Protein AF-J0ASV7-F1 (afdb_monomer)

Nearest PDB structures (foldseek):
  5ltn-assembly1_A  TM=5.702E-01  e=4.276E-01  Mammarenavirus choriomeningitidis
  2bam-assembly1_B  TM=4.755E-01  e=1.067E-01  Bacillus amyloliquefaciens
  5mv0-assembly1_A  TM=5.061E-01  e=9.714E-01  CAS virus
  2eui-assembly2_E  TM=3.111E-01  e=5.504E-01  Pseudomonas aeruginosa PAO1
  8xbn-assembly1_A  TM=2.485E-01  e=1.174E+00  Arabidopsis thaliana

InterPro domains:
  IPR045572 Type III restriction enzyme, C-terminal endonuclease domain [PF19778] (58-163)

Foldseek 3Di:
DVVVLVVCLVPDADDDDDDDDPDQAPDQQAYNVSDGDPAGPPPDDPAWDFAPAPLLCNQENHHGIAHDDDPQLNVLSNLNNDPQWNHKGFDDADFPDLDPPHGDGFGMWTFGDDPPDTATETEHEDAAADPVPDDPVRVSNLSSVQNHQVSVVVVVHRYYYYYDYPNDRPVVVSCCSHPDDD

Radius of gyration: 17.35 Å; Cα contacts (8 Å, |Δi|>4): 270; chains: 1; bounding box: 44×38×48 Å

Solvent-accessible surface area (backbone atoms only — not comparable to full-atom values): 10831 Å² total; per-residue (Å²): 110,70,70,60,53,52,54,48,68,74,67,64,80,78,80,92,77,91,80,81,86,87,66,64,66,68,44,72,57,22,36,91,88,54,46,77,50,92,43,38,80,67,88,75,60,96,50,63,42,71,57,78,40,64,63,17,31,78,23,37,49,31,67,52,54,45,74,51,93,51,66,58,51,51,52,52,51,58,57,48,47,52,87,42,52,65,37,31,42,74,46,70,91,44,78,44,78,62,56,96,92,39,65,46,54,61,46,33,38,32,40,35,44,58,100,89,48,70,35,41,38,36,38,34,76,42,88,37,73,47,82,88,68,51,51,74,69,53,50,52,46,51,55,42,51,47,54,51,45,51,45,44,32,74,72,72,44,62,51,48,76,48,76,42,36,63,78,54,54,67,65,58,56,52,49,50,66,71,66,59,78,132

Sequence (182 aa):
MEIIYQNIEDKISYQMRETTIKNKKNDAFYDENGGIREFLNGSLGANNYEIKNSSAREKCLYENFMQVDSEIEKDTIEESNDTKIIVFGKLPRVEIPVGLNQTYSPDFGYVVENNDKKVLLVVETKGVDKKSELRPEEERKISTAKKFFEALKKQGVNIEYQTKLNDDQLSALINEVLNHKD

Mean predicted aligned error: 7.08 Å

Structure (mmCIF, N/CA/C/O backbone):
data_AF-J0ASV7-F1
#
_entry.id   AF-J0ASV7-F1
#
loop_
_atom_site.group_PDB
_atom_site.id
_atom_site.type_symbol
_atom_site.label_atom_id
_atom_site.label_alt_id
_atom_site.label_comp_id
_atom_site.label_asym_id
_atom_site.label_entity_id
_atom_site.label_seq_id
_atom_site.pdbx_PDB_ins_code
_atom_site.Cartn_x
_atom_site.Cartn_y
_atom_site.Cartn_z
_atom_site.occupancy
_atom_site.B_iso_or_equiv
_atom_site.auth_seq_id
_atom_site.auth_comp_id
_atom_site.auth_asym_id
_atom_site.auth_atom_id
_atom_site.pdbx_PDB_model_num
ATOM 1 N N . MET A 1 1 ? -22.337 17.360 10.667 1.00 59.78 1 MET A N 1
ATOM 2 C CA . MET A 1 1 ? -21.357 16.829 9.694 1.00 59.78 1 MET A CA 1
ATOM 3 C C . MET A 1 1 ? -20.987 15.393 10.046 1.00 59.78 1 MET A C 1
ATOM 5 O O . MET A 1 1 ? -21.296 14.538 9.233 1.00 59.78 1 MET A O 1
ATOM 9 N N . GLU A 1 2 ? -20.479 15.103 11.253 1.00 67.25 2 GLU A N 1
ATOM 10 C CA . GLU A 1 2 ? -20.140 13.736 11.732 1.00 67.25 2 GLU A CA 1
ATOM 11 C C . GLU A 1 2 ? -21.208 12.669 11.419 1.00 67.25 2 GLU A C 1
ATOM 13 O O . GLU A 1 2 ? -20.926 11.675 10.763 1.00 67.25 2 GLU A O 1
ATOM 18 N N . ILE A 1 3 ? -22.470 12.921 11.799 1.00 76.75 3 ILE A N 1
ATOM 19 C CA . ILE A 1 3 ? -23.579 11.958 11.651 1.00 76.75 3 ILE A CA 1
ATOM 20 C C . ILE A 1 3 ? -23.864 11.621 10.179 1.00 76.75 3 ILE A C 1
ATOM 22 O O . ILE A 1 3 ? -24.278 10.510 9.864 1.00 76.75 3 ILE A O 1
ATOM 26 N N . ILE A 1 4 ? -23.661 12.571 9.261 1.00 72.88 4 ILE A N 1
ATOM 27 C CA . ILE A 1 4 ? -23.886 12.337 7.828 1.00 72.88 4 ILE A CA 1
ATOM 28 C C . ILE A 1 4 ? -22.787 11.427 7.279 1.00 72.88 4 ILE A C 1
ATOM 30 O O . ILE A 1 4 ? -23.099 10.485 6.560 1.00 72.88 4 ILE A O 1
ATOM 34 N N . TYR A 1 5 ? -21.527 11.667 7.654 1.00 70.38 5 TYR A N 1
ATOM 35 C CA . TYR A 1 5 ? -20.413 10.812 7.242 1.00 70.38 5 TYR A CA 1
ATOM 36 C C . TYR A 1 5 ? -20.540 9.404 7.809 1.00 70.38 5 TYR A C 1
ATOM 38 O O . TYR A 1 5 ? -20.436 8.459 7.038 1.00 70.38 5 TYR A O 1
ATOM 46 N N . GLN A 1 6 ? -20.881 9.263 9.093 1.00 75.12 6 GLN A N 1
ATOM 47 C CA . GLN A 1 6 ? -21.127 7.949 9.689 1.00 75.12 6 GLN A CA 1
ATOM 48 C C . GLN A 1 6 ? -22.229 7.190 8.936 1.00 75.12 6 GLN A C 1
ATOM 50 O O . GLN A 1 6 ? -22.049 6.045 8.539 1.00 75.12 6 GLN A O 1
ATOM 55 N N . ASN A 1 7 ? -23.345 7.863 8.631 1.00 77.62 7 ASN A N 1
ATOM 56 C CA . ASN A 1 7 ? -24.428 7.267 7.846 1.00 77.62 7 ASN A CA 1
ATOM 57 C C . ASN A 1 7 ? -24.000 6.847 6.432 1.00 77.62 7 ASN A C 1
ATOM 59 O O . ASN A 1 7 ? -24.537 5.874 5.908 1.00 77.62 7 ASN A O 1
ATOM 63 N N . ILE A 1 8 ? -23.101 7.597 5.789 1.00 77.56 8 ILE A N 1
ATOM 64 C CA . ILE A 1 8 ? -22.545 7.233 4.480 1.00 77.56 8 ILE A CA 1
ATOM 65 C C . ILE A 1 8 ? -21.676 5.984 4.640 1.00 77.56 8 ILE A C 1
ATOM 67 O O . ILE A 1 8 ? -21.875 5.001 3.932 1.00 77.56 8 ILE A O 1
ATOM 71 N N . GLU A 1 9 ? -20.769 5.998 5.610 1.00 76.44 9 GLU A N 1
ATOM 72 C CA . GLU A 1 9 ? -19.844 4.905 5.893 1.00 76.44 9 GLU A CA 1
ATOM 73 C C . GLU A 1 9 ? -20.557 3.585 6.225 1.00 76.44 9 GLU A C 1
ATOM 75 O O . GLU A 1 9 ? -20.048 2.510 5.911 1.00 76.44 9 GLU A O 1
ATOM 80 N N . ASP A 1 10 ? -21.724 3.656 6.866 1.00 79.75 10 ASP A N 1
ATOM 81 C CA . ASP A 1 10 ? -22.518 2.489 7.264 1.00 79.75 10 ASP A CA 1
ATOM 82 C C . ASP A 1 10 ? -23.413 1.953 6.135 1.00 79.75 10 ASP A C 1
ATOM 84 O O . ASP A 1 10 ? -23.867 0.810 6.192 1.00 79.75 10 ASP A O 1
ATOM 88 N N . LYS A 1 11 ? -23.692 2.767 5.107 1.00 80.94 11 LYS A N 1
ATOM 89 C CA . LYS A 1 11 ? -24.604 2.417 4.001 1.00 80.94 11 LYS A CA 1
ATOM 90 C C . LYS A 1 11 ? -23.900 2.137 2.677 1.00 80.94 11 LYS A C 1
ATOM 92 O O . LYS A 1 11 ? -24.540 1.622 1.759 1.00 80.94 11 LYS A O 1
ATOM 97 N N . ILE A 1 12 ? -22.621 2.483 2.546 1.00 76.44 12 ILE A N 1
ATOM 98 C CA . ILE A 1 12 ? -21.833 2.155 1.358 1.00 76.44 12 ILE A CA 1
ATOM 99 C C . ILE A 1 12 ? -21.589 0.640 1.296 1.00 76.44 12 ILE A C 1
ATOM 101 O O . ILE A 1 12 ? -21.262 -0.005 2.289 1.00 76.44 12 ILE A O 1
ATOM 105 N N . SER A 1 13 ? -21.725 0.078 0.096 1.00 76.81 13 SER A N 1
ATOM 106 C CA . SER A 1 13 ? -21.352 -1.301 -0.222 1.00 76.81 13 SER A CA 1
ATOM 107 C C . SER A 1 13 ? -20.591 -1.341 -1.545 1.00 76.81 13 SER A C 1
ATOM 109 O O . SER A 1 13 ? -20.731 -0.440 -2.375 1.00 76.81 13 SER A O 1
ATOM 111 N N . TYR A 1 14 ? -19.776 -2.377 -1.732 1.00 76.88 14 TYR A N 1
ATOM 112 C CA . TYR A 1 14 ? -18.884 -2.502 -2.881 1.00 76.88 14 TYR A CA 1
ATOM 113 C C . TYR A 1 14 ? -19.054 -3.853 -3.576 1.00 76.88 14 TYR A C 1
ATOM 115 O O . TYR A 1 14 ? -19.221 -4.887 -2.927 1.00 76.88 14 TYR A O 1
ATOM 123 N N . GLN A 1 15 ? -18.988 -3.844 -4.908 1.00 73.81 15 GLN A N 1
ATOM 124 C CA . GLN A 1 15 ? -19.084 -5.035 -5.750 1.00 73.81 15 GLN A CA 1
ATOM 125 C C . GLN A 1 15 ? -17.943 -5.052 -6.769 1.00 73.81 15 GLN A C 1
ATOM 127 O O . GLN A 1 15 ? -17.748 -4.080 -7.499 1.00 73.81 15 GLN A O 1
ATOM 132 N N . MET A 1 16 ? -17.213 -6.168 -6.843 1.00 72.00 16 MET A N 1
ATOM 133 C CA . MET A 1 16 ? -16.185 -6.373 -7.858 1.00 72.00 16 MET A CA 1
ATOM 134 C C . MET A 1 16 ? -16.804 -6.607 -9.243 1.00 72.00 16 MET A C 1
ATOM 136 O O . MET A 1 16 ? -17.780 -7.347 -9.399 1.00 72.00 16 MET A O 1
ATOM 140 N N . ARG A 1 17 ? -16.192 -6.008 -10.268 1.00 70.00 17 ARG A N 1
ATOM 141 C CA . ARG A 1 17 ? -16.471 -6.296 -11.675 1.00 70.00 17 ARG A CA 1
ATOM 142 C C . ARG A 1 17 ? -15.172 -6.607 -12.410 1.00 70.00 17 ARG A C 1
ATOM 144 O O . ARG A 1 17 ? -14.348 -5.721 -12.615 1.00 70.00 17 ARG A O 1
ATOM 151 N N . GLU A 1 18 ? -15.019 -7.851 -12.844 1.00 69.06 18 GLU A N 1
ATOM 152 C CA . GLU A 1 18 ? -13.897 -8.254 -13.688 1.00 69.06 18 GLU A CA 1
ATOM 153 C C . GLU A 1 18 ? -14.031 -7.641 -15.091 1.00 69.06 18 GLU A C 1
ATOM 155 O O . GLU A 1 18 ? -15.118 -7.613 -15.678 1.00 69.06 18 GLU A O 1
ATOM 160 N N . THR A 1 19 ? -12.923 -7.132 -15.633 1.00 61.69 19 THR A N 1
ATOM 161 C CA . THR A 1 19 ? -12.856 -6.613 -17.004 1.00 61.69 19 THR A CA 1
ATOM 162 C C . THR A 1 19 ? -11.669 -7.238 -17.723 1.00 61.69 19 THR A C 1
ATOM 164 O O . THR A 1 19 ? -10.532 -7.103 -17.288 1.00 61.69 19 THR A O 1
ATOM 167 N N . THR A 1 20 ? -11.922 -7.903 -18.850 1.00 65.50 20 THR A N 1
ATOM 168 C CA . THR A 1 20 ? -10.867 -8.497 -19.680 1.00 65.50 20 THR A CA 1
ATOM 169 C C . THR A 1 20 ? -10.368 -7.490 -20.716 1.00 65.50 20 THR A C 1
ATOM 171 O O . THR A 1 20 ? -11.162 -6.952 -21.495 1.00 65.50 20 THR A O 1
ATOM 174 N N . ILE A 1 21 ? -9.052 -7.267 -20.779 1.00 65.38 21 ILE A N 1
ATOM 175 C CA . ILE A 1 21 ? -8.424 -6.467 -21.841 1.00 65.38 21 ILE A CA 1
ATOM 176 C C . ILE A 1 21 ? -8.527 -7.246 -23.159 1.00 65.38 21 ILE A C 1
ATOM 178 O O . ILE A 1 21 ? -7.947 -8.320 -23.312 1.00 65.38 21 ILE A O 1
ATOM 182 N N . LYS A 1 22 ? -9.302 -6.719 -24.114 1.00 64.94 22 LYS A N 1
ATOM 183 C CA . LYS A 1 22 ? -9.585 -7.397 -25.393 1.00 64.94 22 LYS A CA 1
ATOM 184 C C . LYS A 1 22 ? -8.513 -7.183 -26.465 1.00 64.94 22 LYS A C 1
ATOM 186 O O . LYS A 1 22 ? -8.477 -7.954 -27.418 1.00 64.94 22 LYS A O 1
ATOM 191 N N . ASN A 1 23 ? -7.666 -6.160 -26.338 1.00 63.50 23 ASN A N 1
ATOM 192 C CA . ASN A 1 23 ? -6.689 -5.797 -27.363 1.00 63.50 23 ASN A CA 1
ATOM 193 C C . ASN A 1 23 ? -5.284 -5.719 -26.753 1.00 63.50 23 ASN A C 1
ATOM 195 O O . ASN A 1 23 ? -4.986 -4.776 -26.033 1.00 63.50 23 ASN A O 1
ATOM 199 N N . LYS A 1 24 ? -4.460 -6.739 -27.016 1.00 60.56 24 LYS A N 1
ATOM 200 C CA . LYS A 1 24 ? -3.128 -6.923 -26.410 1.00 60.56 24 LYS A CA 1
ATOM 201 C C . LYS A 1 24 ? -1.991 -6.236 -27.174 1.00 60.56 24 LYS A C 1
ATOM 203 O O . LYS A 1 24 ? -0.848 -6.361 -26.778 1.00 60.56 24 LYS A O 1
ATOM 208 N N . LYS A 1 25 ? -2.249 -5.589 -28.314 1.00 57.66 25 LYS A N 1
ATOM 209 C CA . LYS A 1 25 ? -1.197 -4.887 -29.068 1.00 57.66 25 LYS A CA 1
ATOM 210 C C . LYS A 1 25 ? -1.139 -3.426 -28.637 1.00 57.66 25 LYS A C 1
ATOM 212 O O . LYS A 1 25 ? -2.175 -2.765 -28.654 1.00 57.66 25 LYS A O 1
ATOM 217 N N . ASN A 1 26 ? 0.066 -2.934 -28.338 1.00 56.81 26 ASN A N 1
ATOM 218 C CA . ASN A 1 26 ? 0.341 -1.544 -27.951 1.00 56.81 26 ASN A CA 1
ATOM 219 C C . ASN A 1 26 ? -0.391 -1.061 -26.682 1.00 56.81 26 ASN A C 1
ATOM 221 O O . ASN A 1 26 ? -0.764 0.110 -26.607 1.00 56.81 26 ASN A O 1
ATOM 225 N N . ASP A 1 27 ? -0.607 -1.932 -25.692 1.00 70.69 27 ASP A N 1
ATOM 226 C CA . ASP A 1 27 ? -1.031 -1.491 -24.356 1.00 70.69 27 ASP A CA 1
ATOM 227 C C . ASP A 1 27 ? 0.180 -1.311 -23.412 1.00 70.69 27 ASP A C 1
ATOM 229 O O . ASP A 1 27 ? 1.335 -1.448 -23.821 1.00 70.69 27 ASP A O 1
ATOM 233 N N . ALA A 1 28 ? -0.070 -0.962 -22.147 1.00 69.50 28 ALA A N 1
ATOM 234 C CA . ALA A 1 28 ? 0.991 -0.725 -21.165 1.00 69.50 28 ALA A CA 1
ATOM 235 C C . ALA A 1 28 ? 1.855 -1.967 -20.857 1.00 69.50 28 ALA A C 1
ATOM 237 O O . ALA A 1 28 ? 2.979 -1.808 -20.389 1.00 69.50 28 ALA A O 1
ATOM 238 N N . PHE A 1 29 ? 1.353 -3.178 -21.118 1.00 74.44 29 PHE A N 1
ATOM 239 C CA . PHE A 1 29 ? 1.973 -4.456 -20.761 1.00 74.44 29 PHE A CA 1
ATOM 240 C C . PHE A 1 29 ? 2.657 -5.150 -21.941 1.00 74.44 29 PHE A C 1
ATOM 242 O O . PHE A 1 29 ? 3.562 -5.953 -21.718 1.00 74.44 29 PHE A O 1
ATOM 249 N N . TYR A 1 30 ? 2.247 -4.859 -23.179 1.00 77.88 30 TYR A N 1
ATOM 250 C CA . TYR A 1 30 ? 2.786 -5.508 -24.375 1.00 77.88 30 TYR A CA 1
ATOM 251 C C . TYR A 1 30 ? 3.549 -4.535 -25.289 1.00 77.88 30 TYR A C 1
ATOM 253 O O . TYR A 1 30 ? 3.212 -3.353 -25.423 1.00 77.88 30 TYR A O 1
ATOM 261 N N . ASP A 1 31 ? 4.608 -5.027 -25.928 1.00 76.94 31 ASP A N 1
ATOM 262 C CA . ASP A 1 31 ? 5.355 -4.292 -26.947 1.00 76.94 31 ASP A CA 1
ATOM 263 C C . ASP A 1 31 ? 4.638 -4.272 -28.314 1.00 76.94 31 ASP A C 1
ATOM 265 O O . ASP A 1 31 ? 3.554 -4.835 -28.498 1.00 76.94 31 ASP A O 1
ATOM 269 N N . GLU A 1 32 ? 5.246 -3.594 -29.289 1.00 78.31 32 GLU A N 1
ATOM 270 C CA . GLU A 1 32 ? 4.724 -3.489 -30.660 1.00 78.31 32 GLU A CA 1
ATOM 271 C C . GLU A 1 32 ? 4.616 -4.840 -31.389 1.00 78.31 32 GLU A C 1
ATOM 273 O O . GLU A 1 32 ? 3.796 -5.005 -32.300 1.00 78.31 32 GLU A O 1
ATOM 278 N N . ASN A 1 33 ? 5.384 -5.831 -30.939 1.00 79.94 33 ASN A N 1
ATOM 279 C CA . ASN A 1 33 ? 5.397 -7.197 -31.446 1.00 79.94 33 ASN A CA 1
ATOM 280 C C . ASN A 1 33 ? 4.455 -8.129 -30.654 1.00 79.94 33 ASN A C 1
ATOM 282 O O . ASN A 1 33 ? 4.230 -9.267 -31.070 1.00 79.94 33 ASN A O 1
ATOM 286 N N . GLY A 1 34 ? 3.851 -7.653 -29.558 1.00 75.25 34 GLY A N 1
ATOM 287 C CA . GLY A 1 34 ? 2.991 -8.424 -28.658 1.00 75.25 34 GLY A CA 1
ATOM 288 C C . GLY A 1 34 ? 3.739 -9.218 -27.578 1.00 75.25 34 GLY A C 1
ATOM 289 O O . GLY A 1 34 ? 3.124 -10.072 -26.937 1.00 75.25 34 GLY A O 1
ATOM 290 N N . GLY A 1 35 ? 5.037 -8.972 -27.381 1.00 78.88 35 GLY A N 1
ATOM 291 C CA . GLY A 1 35 ? 5.825 -9.505 -26.266 1.00 78.88 35 GLY A CA 1
ATOM 292 C C . GLY A 1 35 ? 5.494 -8.799 -24.949 1.00 78.88 35 GLY A C 1
ATOM 293 O O . GLY A 1 35 ? 5.114 -7.633 -24.956 1.00 78.88 35 GLY A O 1
ATOM 294 N N . ILE A 1 36 ? 5.602 -9.500 -23.815 1.00 78.88 36 ILE A N 1
ATOM 295 C CA . ILE A 1 36 ? 5.398 -8.902 -22.484 1.00 78.88 36 ILE A CA 1
ATOM 296 C C . ILE A 1 36 ? 6.590 -7.992 -22.175 1.00 78.88 36 ILE A C 1
ATOM 298 O O . ILE A 1 36 ? 7.737 -8.419 -22.307 1.00 78.88 36 ILE A O 1
ATOM 302 N N . ARG A 1 37 ? 6.323 -6.754 -21.759 1.00 76.00 37 ARG A N 1
ATOM 303 C CA . ARG A 1 37 ? 7.367 -5.821 -21.328 1.00 76.00 37 ARG A CA 1
ATOM 304 C C . ARG A 1 37 ? 7.928 -6.243 -19.974 1.00 76.00 37 ARG A C 1
ATOM 306 O O . ARG A 1 37 ? 7.173 -6.624 -19.084 1.00 76.00 37 ARG A O 1
ATOM 313 N N . GLU A 1 38 ? 9.241 -6.122 -19.819 1.00 72.81 38 GLU A N 1
ATOM 314 C CA . GLU A 1 38 ? 9.921 -6.348 -18.537 1.00 72.81 38 GLU A CA 1
ATOM 315 C C . GLU A 1 38 ? 9.534 -5.280 -17.499 1.00 72.81 38 GLU A C 1
ATOM 317 O O . GLU A 1 38 ? 9.370 -5.593 -16.325 1.00 72.81 38 GLU A O 1
ATOM 322 N N . PHE A 1 39 ? 9.279 -4.048 -17.958 1.00 71.69 39 PHE A N 1
ATOM 323 C CA . PHE A 1 39 ? 8.841 -2.918 -17.137 1.00 71.69 39 PHE A CA 1
ATOM 324 C C . PHE A 1 39 ? 7.708 -2.141 -17.810 1.00 71.69 39 PHE A C 1
ATOM 326 O O . PHE A 1 39 ? 7.597 -2.097 -19.041 1.00 71.69 39 PHE A O 1
ATO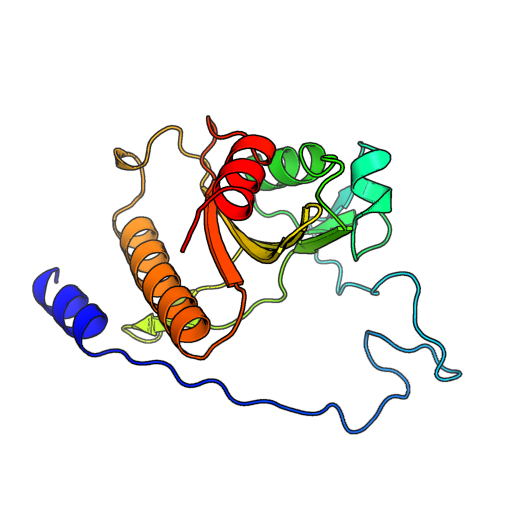M 333 N N . LEU A 1 40 ? 6.871 -1.482 -17.007 1.00 70.50 40 LEU A N 1
ATOM 334 C CA . LEU A 1 40 ? 5.833 -0.596 -17.530 1.00 70.50 40 LEU A CA 1
ATOM 335 C C . LEU A 1 40 ? 6.412 0.776 -17.898 1.00 70.50 40 LEU A C 1
ATOM 337 O O . LEU A 1 40 ? 7.069 1.424 -17.082 1.00 70.50 40 LEU A O 1
ATOM 341 N N . ASN A 1 41 ? 6.057 1.280 -19.086 1.00 62.09 41 ASN A N 1
ATOM 342 C CA . ASN A 1 41 ? 6.227 2.693 -19.430 1.00 62.09 41 ASN A CA 1
ATOM 343 C C . ASN A 1 41 ? 5.192 3.506 -18.643 1.00 62.09 41 ASN A C 1
ATOM 345 O O . ASN A 1 41 ? 4.076 3.742 -19.109 1.00 62.09 41 ASN A O 1
ATOM 349 N N . GLY A 1 42 ? 5.533 3.895 -17.416 1.00 55.94 42 GLY A N 1
ATOM 350 C CA . GLY A 1 42 ? 4.711 4.818 -16.645 1.00 55.94 42 GLY A CA 1
ATOM 351 C C . GLY A 1 42 ? 4.563 6.140 -17.400 1.00 55.94 42 GLY A C 1
ATOM 352 O O . GLY A 1 42 ? 5.522 6.636 -17.989 1.00 55.94 42 GLY A O 1
ATOM 353 N N . SER A 1 43 ? 3.372 6.742 -17.376 1.00 48.75 43 SER A N 1
ATOM 354 C CA . SER A 1 43 ? 3.222 8.167 -17.686 1.00 48.75 43 SER A CA 1
ATOM 355 C C . SER A 1 43 ? 3.917 8.945 -16.570 1.00 48.75 43 SER A C 1
ATOM 357 O O . SER A 1 43 ? 3.284 9.362 -15.603 1.00 48.75 43 SER A O 1
ATOM 359 N N . LEU A 1 44 ? 5.238 9.043 -16.671 1.00 53.44 44 LEU A N 1
ATOM 360 C CA . LEU A 1 44 ? 6.109 9.667 -15.693 1.00 53.44 44 LEU A CA 1
ATOM 361 C C . LEU A 1 44 ? 5.748 11.156 -15.620 1.00 53.44 44 LEU A C 1
ATOM 363 O O . LEU A 1 44 ? 6.007 11.923 -16.547 1.00 53.44 44 LEU A O 1
ATOM 367 N N . GLY A 1 45 ? 5.067 11.546 -14.541 1.00 56.56 45 GLY A N 1
ATOM 368 C CA . GLY A 1 45 ? 4.757 12.940 -14.240 1.00 56.56 45 GLY A CA 1
ATOM 369 C C . GLY A 1 45 ? 6.023 13.761 -13.969 1.00 56.56 45 GLY A C 1
ATOM 370 O O . GLY A 1 45 ? 7.147 13.298 -14.138 1.00 56.56 45 GLY A O 1
ATOM 371 N N . ALA A 1 46 ? 5.858 15.007 -13.525 1.00 60.47 46 ALA A N 1
ATOM 372 C CA . ALA A 1 46 ? 6.989 15.920 -13.328 1.00 60.47 46 ALA A CA 1
ATOM 373 C C . ALA A 1 46 ? 7.918 15.544 -12.147 1.00 60.47 46 ALA A C 1
ATOM 375 O O . ALA A 1 46 ? 9.082 15.935 -12.154 1.00 60.47 46 ALA A O 1
ATOM 376 N N . ASN A 1 47 ? 7.433 14.777 -11.161 1.00 72.69 47 ASN A N 1
ATOM 377 C CA . ASN A 1 47 ? 8.134 14.507 -9.896 1.00 72.69 47 ASN A CA 1
ATOM 378 C C . ASN A 1 47 ? 8.577 13.044 -9.781 1.00 72.69 47 ASN A C 1
ATOM 380 O O . ASN A 1 47 ? 8.071 12.292 -8.947 1.00 72.69 47 ASN A O 1
ATOM 384 N N . ASN A 1 48 ? 9.508 12.637 -10.639 1.00 83.50 48 ASN A N 1
ATOM 385 C CA . ASN A 1 48 ? 10.049 11.282 -10.613 1.00 83.50 48 ASN A CA 1
ATOM 386 C C . ASN A 1 48 ? 11.209 11.186 -9.622 1.00 83.50 48 ASN A C 1
ATOM 388 O O . ASN A 1 48 ? 12.156 11.970 -9.677 1.00 83.50 48 ASN A O 1
ATOM 392 N N . TYR A 1 49 ? 11.133 10.205 -8.735 1.00 89.75 49 TYR A N 1
ATOM 393 C CA . TYR A 1 49 ? 12.190 9.831 -7.814 1.00 89.75 49 TYR A CA 1
ATOM 394 C C . TYR A 1 49 ? 12.940 8.618 -8.360 1.00 89.75 49 TYR A C 1
ATOM 396 O O . TYR A 1 49 ? 12.318 7.610 -8.691 1.00 89.75 49 TYR A O 1
ATOM 404 N N . GLU A 1 50 ? 14.264 8.729 -8.470 1.00 92.38 50 GLU A N 1
ATOM 405 C CA . GLU A 1 50 ? 15.136 7.614 -8.841 1.00 92.38 50 GLU A CA 1
ATOM 406 C C . GLU A 1 50 ? 15.341 6.695 -7.638 1.00 92.38 50 GLU A C 1
ATOM 408 O O . GLU A 1 50 ? 15.845 7.132 -6.602 1.00 92.38 50 GLU A O 1
ATOM 413 N N . ILE A 1 51 ? 14.979 5.423 -7.791 1.00 93.56 51 ILE A N 1
ATOM 414 C CA . ILE A 1 51 ? 15.121 4.413 -6.742 1.00 93.56 51 ILE A CA 1
ATOM 415 C C . ILE A 1 51 ? 16.607 4.119 -6.557 1.00 93.56 51 ILE A C 1
ATOM 417 O O . ILE A 1 51 ? 17.254 3.579 -7.463 1.00 93.56 51 ILE A O 1
ATOM 421 N N . LYS A 1 52 ? 17.165 4.455 -5.393 1.00 95.50 52 LYS A N 1
ATOM 422 C CA . LYS A 1 52 ? 18.603 4.311 -5.122 1.00 95.50 52 LYS A CA 1
ATOM 423 C C . LYS A 1 52 ? 18.954 2.896 -4.685 1.00 95.50 52 LYS A C 1
ATOM 425 O O . LYS A 1 52 ? 20.010 2.386 -5.058 1.00 95.50 52 LYS A O 1
ATOM 430 N N . ASN A 1 53 ? 18.084 2.251 -3.914 1.00 95.44 53 ASN A N 1
ATOM 431 C CA . ASN A 1 53 ? 18.270 0.879 -3.471 1.00 95.44 53 ASN A CA 1
ATOM 432 C C . ASN A 1 53 ? 18.116 -0.104 -4.643 1.00 95.44 53 ASN A C 1
ATOM 434 O O . ASN A 1 53 ? 17.036 -0.253 -5.215 1.00 95.44 53 ASN A O 1
ATOM 438 N N . SER A 1 54 ? 19.193 -0.817 -4.980 1.00 94.69 54 SER A N 1
ATOM 439 C CA . SER A 1 54 ? 19.201 -1.778 -6.089 1.00 94.69 54 SER A CA 1
ATOM 440 C C . SER A 1 54 ? 18.227 -2.941 -5.877 1.00 94.69 54 SER A C 1
ATOM 442 O O . SER A 1 54 ? 17.545 -3.343 -6.811 1.00 94.69 54 SER A O 1
ATOM 444 N N . SER A 1 55 ? 18.101 -3.434 -4.641 1.00 95.12 55 SER A N 1
ATOM 445 C CA . SER A 1 55 ? 17.190 -4.533 -4.291 1.00 95.12 55 SER A CA 1
ATOM 446 C C . SER A 1 55 ? 15.719 -4.118 -4.373 1.00 95.12 55 SER A C 1
ATOM 448 O O . SER A 1 55 ? 14.861 -4.957 -4.649 1.00 95.12 55 SER A O 1
ATOM 450 N N . ALA A 1 56 ? 15.414 -2.837 -4.139 1.00 95.00 56 ALA A N 1
ATOM 451 C CA . ALA A 1 56 ? 14.078 -2.296 -4.376 1.00 95.00 56 ALA A CA 1
ATOM 452 C C . ALA A 1 56 ? 13.820 -2.131 -5.879 1.00 95.00 56 ALA A C 1
ATOM 454 O O . ALA A 1 56 ? 12.792 -2.562 -6.384 1.00 95.00 56 ALA A O 1
ATOM 455 N N . ARG A 1 57 ? 14.779 -1.589 -6.630 1.00 93.19 57 ARG A N 1
ATOM 456 C CA . ARG A 1 57 ? 14.670 -1.419 -8.086 1.00 93.1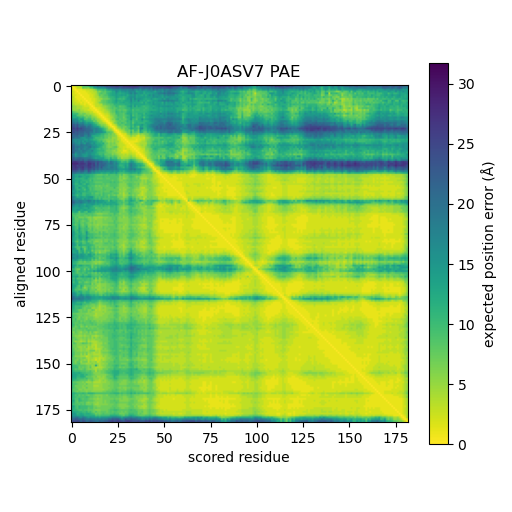9 57 ARG A CA 1
ATOM 457 C C . ARG A 1 57 ? 14.364 -2.729 -8.818 1.00 93.19 57 ARG A C 1
ATOM 459 O O . ARG A 1 57 ? 13.460 -2.756 -9.639 1.00 93.19 57 ARG A O 1
ATOM 466 N N . GLU A 1 58 ? 15.038 -3.822 -8.461 1.00 91.44 58 GLU A N 1
ATOM 467 C CA . GLU A 1 58 ? 14.788 -5.159 -9.034 1.00 91.44 58 GLU A CA 1
ATOM 468 C C . GLU A 1 58 ? 13.354 -5.672 -8.815 1.00 91.44 58 GLU A C 1
ATOM 470 O O . GLU A 1 58 ? 12.878 -6.515 -9.569 1.00 91.44 58 GLU A O 1
ATOM 475 N N . LYS A 1 59 ? 12.660 -5.169 -7.788 1.00 93.31 59 LYS A N 1
ATOM 476 C CA . LYS A 1 59 ? 11.277 -5.536 -7.448 1.00 93.31 59 LYS A CA 1
ATOM 477 C C . LYS A 1 59 ? 10.254 -4.515 -7.947 1.00 93.31 59 LYS A C 1
ATOM 479 O O . LYS A 1 59 ? 9.054 -4.706 -7.756 1.00 93.31 59 LYS A O 1
ATOM 484 N N . CYS A 1 60 ? 10.694 -3.404 -8.525 1.00 91.00 60 CYS A N 1
ATOM 485 C CA . CYS A 1 60 ? 9.808 -2.345 -8.977 1.00 91.00 60 CYS A CA 1
ATOM 486 C C . CYS A 1 60 ? 9.165 -2.726 -10.318 1.00 91.00 60 CYS A C 1
ATOM 488 O O . CYS A 1 60 ? 9.830 -3.178 -11.244 1.00 91.00 60 CYS A O 1
ATOM 490 N N . LEU A 1 61 ? 7.856 -2.506 -10.441 1.00 87.75 61 LEU A N 1
ATOM 491 C CA . LEU A 1 61 ? 7.097 -2.728 -11.677 1.00 87.75 61 LEU A CA 1
ATOM 492 C C . LEU A 1 61 ? 7.483 -1.741 -12.803 1.00 87.75 61 LEU A C 1
ATOM 494 O O . LEU A 1 61 ? 7.219 -1.975 -13.985 1.00 87.75 61 LEU A O 1
ATOM 498 N N . TYR A 1 62 ? 8.084 -0.616 -12.423 1.00 80.56 62 TYR A N 1
ATOM 499 C CA . TYR A 1 62 ? 8.616 0.424 -13.302 1.00 80.56 62 TYR A CA 1
ATOM 500 C C . TYR A 1 62 ? 10.143 0.325 -13.351 1.00 80.56 62 TYR A C 1
ATOM 502 O O . TYR A 1 62 ? 10.725 -0.141 -12.381 1.00 80.56 62 TYR A O 1
ATOM 510 N N . GLU A 1 63 ? 10.785 0.813 -14.420 1.00 75.50 63 GLU A N 1
ATOM 511 C CA . GLU A 1 63 ? 12.242 0.682 -14.624 1.00 75.50 63 GLU A CA 1
ATOM 512 C C . GLU A 1 63 ? 13.081 1.104 -13.399 1.00 75.50 63 GLU A C 1
ATOM 514 O O . GLU A 1 63 ? 13.548 0.268 -12.637 1.00 75.50 63 GLU A O 1
ATOM 519 N N . ASN A 1 64 ? 13.302 2.409 -13.205 1.00 81.50 64 ASN A N 1
ATOM 520 C CA . ASN A 1 64 ? 14.183 2.927 -12.146 1.00 81.50 64 ASN A CA 1
ATOM 521 C C . ASN A 1 64 ? 13.591 4.125 -11.400 1.00 81.50 64 ASN A C 1
ATOM 523 O O . ASN A 1 64 ? 14.222 4.656 -10.486 1.00 81.50 64 ASN A O 1
ATOM 527 N N . PHE A 1 65 ? 12.408 4.579 -11.808 1.00 84.19 65 PHE A N 1
ATOM 528 C CA . PHE A 1 65 ? 11.806 5.803 -11.310 1.00 84.19 65 PHE A CA 1
ATOM 529 C C . PHE A 1 65 ? 10.344 5.584 -10.958 1.00 84.19 65 PHE A C 1
ATOM 531 O O . PHE A 1 65 ? 9.628 4.864 -11.654 1.00 84.19 65 PHE A O 1
ATOM 538 N N . MET A 1 66 ? 9.889 6.275 -9.921 1.00 86.75 66 MET A N 1
ATOM 539 C CA . MET A 1 66 ? 8.475 6.361 -9.580 1.00 86.75 66 MET A CA 1
ATOM 540 C C . 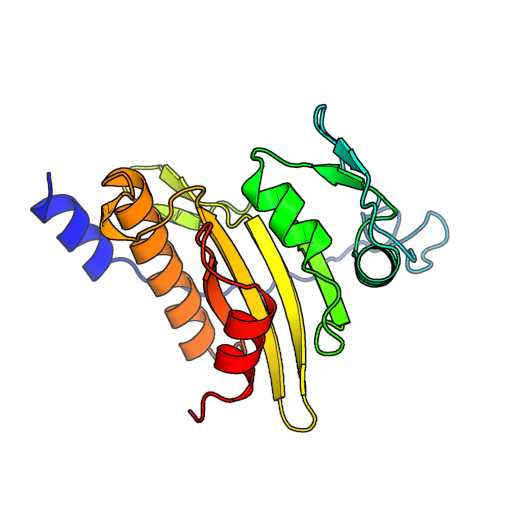MET A 1 66 ? 8.085 7.792 -9.261 1.00 86.75 66 MET A C 1
ATOM 542 O O . MET A 1 66 ? 8.873 8.558 -8.710 1.00 86.75 66 MET A O 1
ATOM 546 N N . GLN A 1 67 ? 6.850 8.152 -9.601 1.00 87.19 67 GLN A N 1
ATOM 547 C CA . GLN A 1 67 ? 6.287 9.418 -9.158 1.00 87.19 67 GLN A CA 1
ATOM 548 C C . GLN A 1 67 ? 6.104 9.383 -7.640 1.00 87.19 67 GLN A C 1
ATOM 550 O O . GLN A 1 67 ? 5.548 8.422 -7.119 1.00 87.19 67 GLN A O 1
ATOM 555 N N . VAL A 1 68 ? 6.523 10.442 -6.955 1.00 88.62 68 VAL A N 1
ATOM 556 C CA . VAL A 1 68 ? 6.301 10.608 -5.515 1.00 88.62 68 VAL A CA 1
ATOM 557 C C . VAL A 1 68 ? 5.691 11.969 -5.225 1.00 88.62 68 VAL A C 1
ATOM 559 O O . VAL A 1 68 ? 6.038 12.963 -5.870 1.00 88.62 68 VAL A O 1
ATOM 562 N N . ASP A 1 69 ? 4.799 12.017 -4.242 1.00 89.19 69 ASP A N 1
ATOM 563 C CA . ASP A 1 69 ? 4.121 13.244 -3.823 1.00 89.19 69 ASP A CA 1
ATOM 564 C C . ASP A 1 69 ? 4.590 13.720 -2.430 1.00 89.19 69 ASP A C 1
ATOM 566 O O . ASP A 1 69 ? 4.330 14.861 -2.040 1.00 89.19 69 ASP A O 1
ATOM 570 N N . SER A 1 70 ? 5.344 12.889 -1.700 1.00 92.75 70 SER A N 1
ATOM 571 C CA . SER A 1 70 ? 5.813 13.158 -0.335 1.00 92.75 70 SER A CA 1
ATOM 572 C C . SER A 1 70 ? 7.165 12.496 -0.015 1.00 92.75 70 SER A C 1
ATOM 574 O O . SER A 1 70 ? 7.678 11.693 -0.794 1.00 92.75 70 SER A O 1
ATOM 576 N N . GLU A 1 71 ? 7.779 12.856 1.121 1.00 95.50 71 GLU A N 1
ATOM 577 C CA . GLU A 1 71 ? 9.039 12.235 1.573 1.00 95.50 71 GLU A CA 1
ATOM 578 C C . GLU A 1 71 ? 8.825 10.796 2.062 1.00 95.50 71 GLU A C 1
ATOM 580 O O . GLU A 1 71 ? 9.561 9.907 1.648 1.00 95.50 71 GLU A O 1
ATOM 585 N N . ILE A 1 72 ? 7.753 10.538 2.822 1.00 97.00 72 ILE A N 1
ATOM 586 C CA . ILE A 1 72 ? 7.421 9.187 3.299 1.00 97.00 72 ILE A CA 1
ATOM 587 C C . ILE A 1 72 ? 7.226 8.190 2.147 1.00 97.00 72 ILE A C 1
ATOM 589 O O . ILE A 1 72 ? 7.560 7.015 2.285 1.00 97.00 72 ILE A O 1
ATOM 593 N N . GLU A 1 73 ? 6.729 8.631 0.988 1.00 96.00 73 GLU A N 1
ATOM 594 C CA . GLU A 1 73 ? 6.659 7.775 -0.198 1.00 96.00 73 GLU A CA 1
ATOM 595 C C . GLU A 1 73 ? 8.047 7.364 -0.686 1.00 96.00 73 GLU A C 1
ATOM 597 O O . GLU A 1 73 ? 8.249 6.197 -1.009 1.00 96.00 73 GLU A O 1
ATOM 602 N N . LYS A 1 74 ? 9.017 8.287 -0.707 1.00 96.00 74 LYS A N 1
ATOM 603 C CA . LYS A 1 74 ? 10.403 7.965 -1.082 1.00 96.00 74 LYS A CA 1
ATOM 604 C C . LYS A 1 74 ? 11.008 6.977 -0.097 1.00 96.00 74 LYS A C 1
ATOM 606 O O . LYS A 1 74 ? 11.574 5.977 -0.527 1.00 96.00 74 LYS A O 1
ATOM 611 N N . ASP A 1 75 ? 10.831 7.216 1.198 1.00 97.00 75 ASP A N 1
ATOM 612 C CA . ASP A 1 75 ? 11.331 6.317 2.240 1.00 97.00 75 ASP A CA 1
ATOM 613 C C . ASP A 1 75 ? 10.717 4.918 2.092 1.00 97.00 75 ASP A C 1
ATOM 615 O O . ASP A 1 75 ? 11.427 3.915 2.078 1.00 97.00 75 ASP A O 1
ATOM 619 N N . THR A 1 76 ? 9.407 4.846 1.848 1.00 98.00 76 THR A N 1
ATOM 620 C CA . THR A 1 76 ? 8.688 3.582 1.618 1.00 98.00 76 THR A CA 1
ATOM 621 C C . THR A 1 76 ? 9.214 2.838 0.385 1.00 98.00 76 THR A C 1
ATOM 623 O O . THR A 1 76 ? 9.355 1.613 0.407 1.00 98.00 76 THR A O 1
ATOM 626 N N . ILE A 1 77 ? 9.556 3.557 -0.687 1.00 96.69 77 ILE A N 1
ATOM 627 C CA . ILE A 1 77 ? 10.182 2.983 -1.885 1.00 96.69 77 ILE A CA 1
ATOM 628 C C . ILE A 1 77 ? 11.561 2.399 -1.553 1.00 96.69 77 ILE A C 1
ATOM 630 O O . ILE A 1 77 ? 11.865 1.278 -1.956 1.00 96.69 77 ILE A O 1
ATOM 634 N N . GLU A 1 78 ? 12.390 3.115 -0.796 1.00 97.00 78 GLU A N 1
ATOM 635 C CA . GLU A 1 78 ? 13.732 2.648 -0.420 1.00 97.00 78 GLU A CA 1
ATOM 636 C C . GLU A 1 78 ? 13.698 1.470 0.578 1.00 97.00 78 GLU A C 1
ATOM 638 O O . GLU A 1 78 ? 14.572 0.592 0.550 1.00 97.00 78 GLU A O 1
ATOM 643 N N . GLU A 1 79 ? 12.656 1.400 1.415 1.00 97.50 79 GLU A N 1
ATOM 644 C CA . GLU A 1 79 ? 12.339 0.269 2.298 1.00 97.50 79 GLU A CA 1
ATOM 645 C C . GLU A 1 79 ? 11.828 -0.975 1.544 1.00 97.50 79 GLU A C 1
ATOM 647 O O . GLU A 1 79 ? 11.804 -2.069 2.114 1.00 97.50 79 GLU A O 1
ATOM 652 N N . SER A 1 80 ? 11.441 -0.857 0.267 1.00 97.56 80 SER A N 1
ATOM 653 C CA . SER A 1 80 ? 10.810 -1.929 -0.528 1.00 97.56 80 SER A CA 1
ATOM 654 C C . SER A 1 80 ? 11.799 -3.003 -1.012 1.00 97.56 80 SER A C 1
ATOM 656 O O . SER A 1 80 ? 11.761 -3.457 -2.154 1.00 97.56 80 SER A O 1
ATOM 658 N N . ASN A 1 81 ? 12.707 -3.427 -0.135 1.00 96.69 81 ASN A N 1
ATOM 659 C CA . ASN A 1 81 ? 13.780 -4.375 -0.413 1.00 96.69 81 ASN A CA 1
ATOM 660 C C . ASN A 1 81 ? 13.595 -5.748 0.267 1.00 96.69 81 ASN A C 1
ATOM 662 O O . ASN A 1 81 ? 14.385 -6.652 -0.026 1.00 96.69 81 ASN A O 1
ATOM 666 N N . ASP A 1 82 ? 12.565 -5.926 1.110 1.00 97.06 82 ASP A N 1
ATOM 667 C CA . ASP A 1 82 ? 12.285 -7.187 1.818 1.00 97.06 82 ASP A CA 1
ATOM 668 C C . ASP A 1 82 ? 12.167 -8.357 0.828 1.00 97.06 82 ASP A C 1
ATOM 670 O O . ASP A 1 82 ? 11.514 -8.270 -0.211 1.00 97.06 82 ASP A O 1
ATOM 674 N N . THR A 1 83 ? 12.794 -9.480 1.171 1.00 96.38 83 THR A N 1
ATOM 675 C CA . THR A 1 83 ? 12.778 -10.728 0.393 1.00 96.38 83 THR A CA 1
ATOM 676 C C . THR A 1 83 ? 11.382 -11.305 0.154 1.00 96.38 83 THR A C 1
ATOM 678 O O . THR A 1 83 ? 11.210 -12.094 -0.767 1.00 96.38 83 THR A O 1
ATOM 681 N N . LYS A 1 84 ? 10.393 -10.931 0.974 1.00 97.12 84 LYS A N 1
ATOM 682 C CA . LYS A 1 84 ? 8.994 -11.357 0.832 1.00 97.12 84 LYS A CA 1
ATOM 683 C C . LYS A 1 84 ? 8.236 -10.557 -0.222 1.00 97.12 84 LYS A C 1
ATOM 685 O O . LYS A 1 84 ? 7.125 -10.936 -0.573 1.00 97.12 84 LYS A O 1
ATOM 690 N N . ILE A 1 85 ? 8.793 -9.446 -0.703 1.00 97.75 85 ILE A N 1
ATOM 691 C CA . ILE A 1 85 ? 8.218 -8.670 -1.801 1.00 97.75 85 ILE A CA 1
ATOM 692 C C . ILE A 1 85 ? 8.634 -9.331 -3.114 1.00 97.75 85 ILE A C 1
ATOM 694 O O . ILE A 1 85 ? 9.822 -9.473 -3.395 1.00 97.75 85 ILE A O 1
ATOM 698 N N . ILE A 1 86 ? 7.647 -9.700 -3.928 1.00 95.88 86 ILE A N 1
ATOM 699 C CA . ILE A 1 86 ? 7.871 -10.205 -5.287 1.00 95.88 86 ILE A CA 1
ATOM 700 C C . ILE A 1 86 ? 7.965 -9.034 -6.258 1.00 95.88 86 ILE A C 1
ATOM 702 O O . ILE A 1 86 ? 8.878 -8.957 -7.071 1.00 95.88 86 ILE A O 1
ATOM 706 N N . VAL A 1 87 ? 6.979 -8.141 -6.184 1.00 94.75 87 VAL A N 1
ATOM 707 C CA . VAL A 1 87 ? 6.872 -6.963 -7.038 1.00 94.75 87 VAL A CA 1
ATOM 708 C C . VAL A 1 87 ? 6.080 -5.884 -6.316 1.00 94.75 87 VAL A C 1
ATOM 710 O O . VAL A 1 87 ? 5.171 -6.191 -5.538 1.00 94.75 87 VAL A O 1
ATOM 713 N N . PHE A 1 88 ? 6.398 -4.626 -6.587 1.00 95.62 88 PHE A N 1
ATOM 714 C CA . PHE A 1 88 ? 5.626 -3.491 -6.105 1.00 95.62 88 PHE A CA 1
ATOM 715 C C . PHE A 1 88 ? 5.611 -2.335 -7.099 1.00 95.62 88 PHE A C 1
ATOM 717 O O . PHE A 1 88 ? 6.406 -2.278 -8.035 1.00 95.62 88 PHE A O 1
ATOM 724 N N . GLY A 1 89 ? 4.707 -1.391 -6.881 1.00 92.25 89 GLY A N 1
ATOM 725 C CA . GLY A 1 89 ? 4.689 -0.134 -7.611 1.00 92.25 89 GLY A CA 1
ATOM 726 C C . GLY A 1 89 ? 3.642 0.822 -7.061 1.00 92.25 89 GLY A C 1
ATOM 727 O O . GLY A 1 89 ? 2.747 0.424 -6.310 1.00 92.25 89 GLY A O 1
ATOM 728 N N . LYS A 1 90 ? 3.746 2.095 -7.453 1.00 88.81 90 LYS A N 1
ATOM 729 C CA . LYS A 1 90 ? 2.683 3.072 -7.207 1.00 88.81 90 LYS A CA 1
ATOM 730 C C . LYS A 1 90 ? 1.428 2.641 -7.963 1.00 88.81 90 LYS A C 1
ATOM 732 O O . LYS A 1 90 ? 1.494 2.278 -9.138 1.00 88.81 90 LYS A O 1
ATOM 737 N N . LEU A 1 91 ? 0.288 2.633 -7.286 1.00 86.69 91 LEU A N 1
ATOM 738 C CA . LEU A 1 91 ? -0.969 2.284 -7.928 1.00 86.69 91 LEU A CA 1
ATOM 739 C C . LEU A 1 91 ? -1.360 3.399 -8.907 1.00 86.69 91 LEU A C 1
ATOM 741 O O . LEU A 1 91 ? -1.120 4.582 -8.640 1.00 86.69 91 LEU A O 1
ATOM 745 N N . PRO A 1 92 ? -1.966 3.057 -10.060 1.00 76.06 92 PRO A N 1
ATOM 746 C CA . PRO A 1 92 ? -2.576 4.073 -10.904 1.00 76.06 92 PRO A CA 1
ATOM 747 C C . PRO A 1 92 ? -3.635 4.815 -10.087 1.00 76.06 92 PRO A C 1
ATOM 749 O O . PRO A 1 92 ? -4.177 4.258 -9.136 1.00 76.06 92 PRO A O 1
ATOM 752 N N . ARG A 1 93 ? -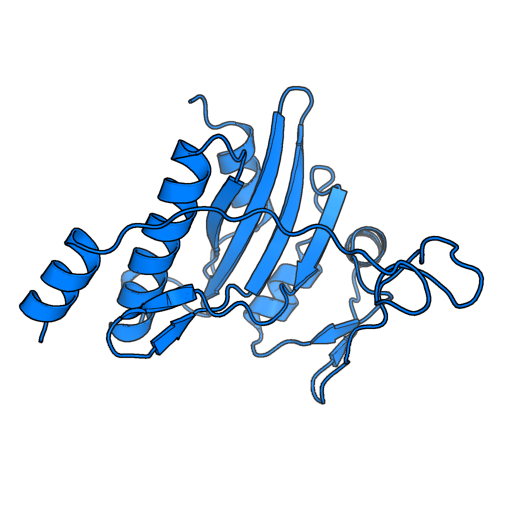3.977 6.049 -10.474 1.00 76.81 93 ARG A N 1
ATOM 753 C CA . ARG A 1 93 ? -5.073 6.768 -9.814 1.00 76.81 93 ARG A CA 1
ATOM 754 C C . ARG A 1 93 ? -6.365 5.962 -9.945 1.00 76.81 93 ARG A C 1
ATOM 756 O O . ARG A 1 93 ? -6.979 5.945 -11.010 1.00 76.81 93 ARG A O 1
ATOM 763 N N . VAL A 1 94 ? -6.749 5.285 -8.867 1.00 72.94 94 VAL A N 1
ATOM 764 C CA . VAL A 1 94 ? -8.017 4.569 -8.747 1.00 72.94 94 VAL A CA 1
ATOM 765 C C . VAL A 1 94 ? -8.980 5.495 -8.026 1.00 72.94 94 VAL A C 1
ATOM 767 O O . VAL A 1 94 ? -8.639 6.082 -7.007 1.00 72.94 94 VAL A O 1
ATOM 770 N N . GLU A 1 95 ? -10.188 5.651 -8.551 1.00 81.19 95 GLU A N 1
ATOM 771 C CA . GLU A 1 95 ? -11.212 6.482 -7.924 1.00 81.19 95 GLU A CA 1
ATOM 772 C C . GLU A 1 95 ? -12.080 5.638 -6.981 1.00 81.19 95 GLU A C 1
ATOM 774 O O . GLU A 1 95 ? -13.189 5.237 -7.332 1.00 81.19 95 GLU A O 1
ATOM 779 N N . ILE A 1 96 ? -11.582 5.345 -5.774 1.00 81.81 96 ILE A N 1
ATOM 780 C CA . ILE A 1 96 ? -12.398 4.694 -4.738 1.00 81.81 96 ILE A CA 1
ATOM 781 C C . ILE A 1 96 ? -13.348 5.751 -4.158 1.00 81.81 96 ILE A C 1
ATOM 783 O O . ILE A 1 96 ? -12.875 6.752 -3.615 1.00 81.81 96 ILE A O 1
ATOM 787 N N . PRO A 1 97 ? -14.678 5.581 -4.253 1.00 79.12 97 PRO A N 1
ATOM 788 C CA . PRO A 1 97 ? -15.613 6.578 -3.756 1.00 7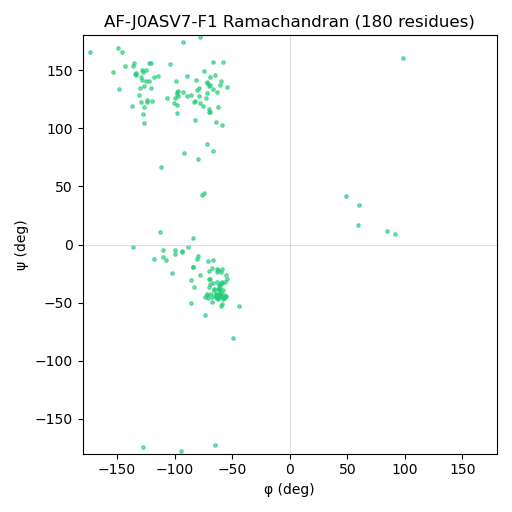9.12 97 PRO A CA 1
ATOM 789 C C . PRO A 1 97 ? -15.632 6.565 -2.225 1.00 79.12 97 PRO A C 1
ATOM 791 O O . PRO A 1 97 ? -15.892 5.530 -1.606 1.00 79.12 97 PRO A O 1
ATOM 794 N N . VAL A 1 98 ? -15.401 7.737 -1.628 1.00 77.00 98 VAL A N 1
AT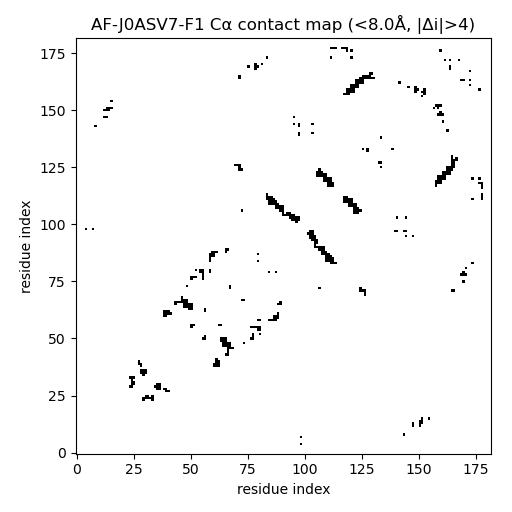OM 795 C CA . VAL A 1 98 ? -15.384 7.944 -0.165 1.00 77.00 98 VAL A CA 1
ATOM 796 C C . VAL A 1 98 ? -16.546 8.815 0.337 1.00 77.00 98 VAL A C 1
ATOM 798 O O . VAL A 1 98 ? -16.587 9.221 1.495 1.00 77.00 98 VAL A O 1
ATOM 801 N N . GLY A 1 99 ? -17.523 9.088 -0.535 1.00 71.06 99 GLY A N 1
ATOM 802 C CA . GLY A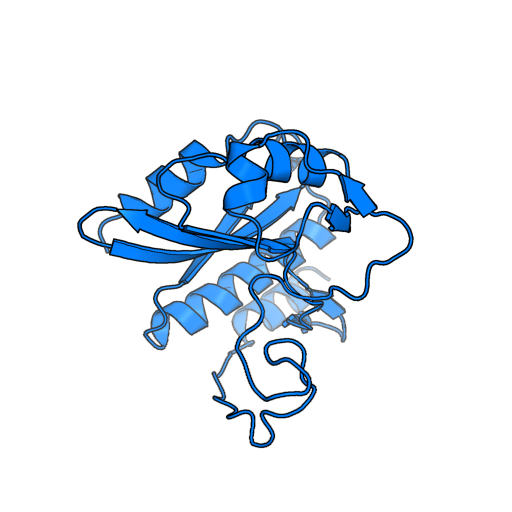 1 99 ? -18.706 9.906 -0.250 1.00 71.06 99 GLY A CA 1
ATOM 803 C C . GLY A 1 99 ? -18.585 11.355 -0.735 1.00 71.06 99 GLY A C 1
ATOM 804 O O . GLY A 1 99 ? -17.497 11.852 -1.005 1.00 71.06 99 GLY A O 1
ATOM 805 N N . LEU A 1 100 ? -19.730 12.037 -0.882 1.00 72.25 100 LEU A N 1
ATOM 806 C CA . LEU A 1 100 ? -19.827 13.448 -1.308 1.00 72.25 100 LEU A CA 1
ATOM 807 C C . LEU A 1 100 ? -18.997 13.800 -2.565 1.00 72.25 100 LEU A C 1
ATOM 809 O O . LEU A 1 100 ? -18.362 14.851 -2.616 1.00 72.25 100 LEU A O 1
ATOM 813 N N . ASN A 1 101 ? -19.001 12.922 -3.575 1.00 73.69 101 ASN A N 1
ATOM 814 C CA . ASN A 1 101 ? -18.226 13.045 -4.824 1.00 73.69 101 ASN A CA 1
ATOM 815 C C . ASN A 1 101 ? -16.700 13.130 -4.640 1.00 73.69 101 ASN A C 1
ATOM 817 O O . ASN A 1 101 ? -15.991 13.531 -5.559 1.00 73.69 101 ASN A O 1
ATOM 821 N N . GLN A 1 102 ? -16.185 12.756 -3.470 1.00 78.88 102 GLN A N 1
ATOM 822 C CA . GLN A 1 102 ? -14.754 12.622 -3.248 1.00 78.88 102 GLN A CA 1
ATOM 823 C C . GLN A 1 102 ? -14.300 11.212 -3.604 1.00 78.88 102 GLN A C 1
ATOM 825 O O . GLN A 1 102 ? -15.007 10.223 -3.374 1.00 78.88 102 GLN A O 1
ATOM 830 N N . THR A 1 103 ? -13.086 11.138 -4.133 1.00 82.25 103 THR A N 1
ATOM 831 C CA . THR A 1 103 ? -12.411 9.890 -4.459 1.00 82.25 103 THR A CA 1
ATOM 832 C C . THR A 1 103 ? -11.108 9.782 -3.680 1.00 82.25 103 THR A C 1
ATOM 834 O O . THR A 1 103 ? -10.538 10.771 -3.205 1.00 82.25 103 THR A O 1
ATOM 837 N N . TYR A 1 104 ? -10.672 8.548 -3.507 1.00 83.06 104 TYR A N 1
ATOM 838 C CA . TYR A 1 104 ? -9.452 8.173 -2.824 1.00 83.06 104 TYR A CA 1
ATOM 839 C C . TYR A 1 104 ? -8.679 7.210 -3.719 1.00 83.06 104 TYR A C 1
ATOM 841 O O . TYR A 1 104 ? -9.273 6.280 -4.262 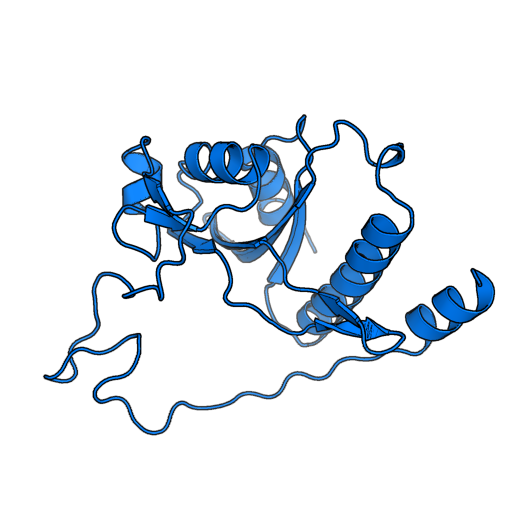1.00 83.06 104 TYR A O 1
ATOM 849 N N . SER A 1 105 ? -7.375 7.437 -3.849 1.00 86.50 105 SER A N 1
ATOM 850 C CA . SER A 1 105 ? -6.458 6.525 -4.520 1.00 86.50 105 SER A CA 1
ATOM 851 C C . SER A 1 105 ? -5.354 6.168 -3.533 1.00 86.50 105 SER A C 1
ATOM 853 O O . SER A 1 105 ? -4.701 7.097 -3.060 1.00 86.50 105 SER A O 1
ATOM 855 N N . PRO A 1 106 ? -5.145 4.879 -3.231 1.00 91.50 106 PRO A N 1
ATOM 856 C CA . PRO A 1 106 ? -4.019 4.447 -2.419 1.00 91.50 106 PRO A CA 1
ATOM 857 C C . PRO A 1 106 ? -2.686 4.670 -3.131 1.00 91.50 106 PRO A C 1
ATOM 859 O O . PRO A 1 106 ? -2.642 4.708 -4.365 1.00 91.50 106 PRO A O 1
ATOM 862 N N . ASP A 1 107 ? -1.613 4.771 -2.346 1.00 94.00 107 ASP A N 1
ATOM 863 C CA . ASP A 1 107 ? -0.268 5.023 -2.864 1.00 94.00 107 ASP A CA 1
ATOM 864 C C . ASP A 1 107 ? 0.331 3.794 -3.552 1.00 94.00 107 ASP A C 1
ATOM 866 O O . ASP A 1 107 ? 0.624 3.838 -4.744 1.00 94.00 107 ASP A O 1
ATOM 870 N N . PHE A 1 108 ? 0.504 2.680 -2.838 1.00 95.75 108 PHE A N 1
ATOM 871 C CA . PHE A 1 108 ? 1.300 1.552 -3.327 1.00 95.75 108 PHE A CA 1
ATOM 872 C C . PHE A 1 108 ? 0.541 0.230 -3.329 1.00 95.75 108 PHE A C 1
ATOM 874 O O . PHE A 1 108 ? -0.317 -0.036 -2.487 1.00 95.75 108 PHE A O 1
ATOM 881 N N . GLY A 1 109 ? 0.916 -0.628 -4.274 1.00 95.50 109 GLY A N 1
ATOM 882 C CA . GLY A 1 109 ? 0.517 -2.024 -4.332 1.00 95.50 109 GLY A CA 1
ATOM 883 C C . GLY A 1 109 ? 1.748 -2.917 -4.294 1.00 95.50 109 GLY A C 1
ATOM 884 O O . GLY A 1 109 ? 2.714 -2.681 -5.016 1.00 95.50 109 GLY A O 1
ATOM 885 N N . TYR A 1 110 ? 1.684 -3.957 -3.474 1.00 97.56 110 TYR A N 1
ATOM 886 C CA . TYR A 1 110 ? 2.726 -4.955 -3.287 1.00 97.56 110 TYR A CA 1
ATOM 887 C C . TYR A 1 110 ? 2.140 -6.342 -3.488 1.00 97.56 110 TYR A C 1
ATOM 889 O O . TYR A 1 110 ? 1.085 -6.667 -2.948 1.00 97.56 110 TYR A O 1
ATOM 897 N N . VAL A 1 111 ? 2.852 -7.201 -4.203 1.00 97.12 111 VAL A N 1
ATOM 898 C CA . VAL A 1 111 ? 2.622 -8.640 -4.118 1.00 97.12 111 VAL A CA 1
ATOM 899 C C . VAL A 1 111 ? 3.653 -9.195 -3.152 1.00 97.12 111 VAL A C 1
ATOM 901 O O . VAL A 1 111 ? 4.851 -9.164 -3.442 1.00 97.12 111 VAL A O 1
ATOM 904 N N . VAL A 1 112 ? 3.181 -9.688 -2.009 1.00 97.75 112 VAL A N 1
ATOM 905 C CA . VAL A 1 112 ? 4.037 -10.260 -0.968 1.00 97.75 112 VAL A CA 1
ATOM 906 C C . VAL A 1 112 ? 3.716 -11.723 -0.735 1.00 97.75 112 VAL A C 1
ATOM 908 O O . VAL A 1 112 ? 2.555 -12.130 -0.810 1.00 97.75 112 VAL A O 1
ATOM 911 N N . GLU A 1 113 ? 4.737 -12.519 -0.445 1.00 95.88 113 GLU A N 1
ATOM 912 C CA . GLU A 1 113 ? 4.560 -13.938 -0.169 1.00 95.88 113 GLU A CA 1
ATOM 913 C C . GLU A 1 113 ? 5.483 -14.477 0.924 1.00 95.88 113 GLU A C 1
ATOM 915 O O . GLU A 1 113 ? 6.571 -13.967 1.193 1.00 95.88 113 GLU A O 1
ATOM 920 N N . ASN A 1 114 ? 5.011 -15.540 1.563 1.00 93.31 114 ASN A N 1
ATOM 921 C CA . ASN A 1 114 ? 5.817 -16.492 2.312 1.00 93.31 114 ASN A CA 1
ATOM 922 C C . ASN A 1 114 ? 5.496 -17.908 1.797 1.00 93.31 114 ASN A C 1
ATOM 924 O O . ASN A 1 114 ? 4.741 -18.069 0.840 1.00 93.31 114 ASN A O 1
ATOM 928 N N . ASN A 1 115 ? 6.050 -18.937 2.439 1.00 86.12 115 ASN A N 1
ATOM 929 C CA . ASN A 1 115 ? 5.895 -20.329 1.996 1.00 86.12 115 ASN A CA 1
ATOM 930 C C . ASN A 1 115 ? 4.434 -20.788 1.837 1.00 86.12 115 ASN A C 1
ATOM 932 O O . ASN A 1 115 ? 4.171 -21.686 1.042 1.00 86.12 115 ASN A O 1
ATOM 936 N N . ASP A 1 116 ? 3.499 -20.180 2.569 1.00 86.50 116 ASP A N 1
ATOM 937 C CA . ASP A 1 116 ? 2.126 -20.672 2.696 1.00 86.50 116 ASP A CA 1
ATOM 938 C C . ASP A 1 116 ? 1.075 -19.687 2.155 1.00 86.50 116 ASP A C 1
ATOM 940 O O . ASP A 1 116 ? -0.097 -20.039 2.013 1.00 86.50 116 ASP A O 1
ATOM 944 N N . LYS A 1 117 ? 1.462 -18.436 1.873 1.00 90.31 117 LYS A N 1
ATOM 945 C CA . LYS A 1 117 ? 0.527 -17.336 1.621 1.00 90.31 117 LYS A CA 1
ATOM 946 C C . LYS A 1 117 ? 1.107 -16.336 0.627 1.00 90.31 117 LYS A C 1
ATOM 948 O O . LYS A 1 117 ? 2.230 -15.874 0.789 1.00 90.31 117 LYS A O 1
ATOM 953 N N . LYS A 1 118 ? 0.292 -15.933 -0.352 1.00 94.25 118 LYS A N 1
ATOM 954 C CA . LYS A 1 118 ? 0.584 -14.852 -1.305 1.00 94.25 118 LYS A CA 1
ATOM 955 C C . LYS A 1 118 ? -0.539 -13.827 -1.304 1.00 94.25 118 LYS A C 1
ATOM 957 O O . LYS A 1 118 ? -1.665 -14.178 -1.647 1.00 94.25 118 LYS A O 1
ATOM 962 N N . VAL A 1 119 ? -0.238 -12.587 -0.934 1.00 95.19 119 VAL A N 1
ATOM 963 C CA . VAL A 1 119 ? -1.210 -11.514 -0.677 1.00 95.19 119 VAL A CA 1
ATOM 964 C C . VAL A 1 119 ? -0.930 -10.319 -1.584 1.00 95.19 119 VAL A C 1
ATOM 966 O O . VAL A 1 119 ? 0.225 -9.944 -1.790 1.00 95.19 119 VAL A O 1
ATOM 969 N N . LEU A 1 120 ? -1.993 -9.695 -2.093 1.00 95.94 120 LEU A N 1
ATOM 970 C CA . LEU A 1 120 ? -1.925 -8.336 -2.620 1.00 95.94 120 LEU A CA 1
ATOM 971 C C . LEU A 1 120 ? -2.040 -7.357 -1.445 1.00 95.94 120 LEU A C 1
ATOM 973 O O . LEU A 1 120 ? -3.103 -7.221 -0.852 1.00 95.94 120 LEU A O 1
ATOM 977 N N . LEU A 1 121 ? -0.951 -6.700 -1.076 1.00 97.12 121 LEU A N 1
ATOM 978 C CA . LEU A 1 121 ? -0.925 -5.702 -0.016 1.00 97.12 121 LEU A CA 1
ATOM 979 C C . LEU A 1 121 ? -1.020 -4.301 -0.626 1.00 97.12 121 LEU A C 1
ATOM 981 O O . LEU A 1 121 ? -0.162 -3.892 -1.403 1.00 97.12 121 LEU A O 1
ATOM 985 N N . VAL A 1 122 ? -2.057 -3.559 -0.259 1.00 96.69 122 VAL A N 1
ATOM 986 C CA . VAL A 1 122 ? -2.217 -2.141 -0.584 1.00 96.69 122 VAL A CA 1
ATOM 987 C C . VAL A 1 122 ? -1.736 -1.309 0.600 1.00 96.69 122 VAL A C 1
ATOM 989 O O . VAL A 1 122 ? -2.174 -1.531 1.729 1.00 96.69 122 VAL A O 1
ATOM 992 N N . VAL A 1 123 ? -0.844 -0.354 0.344 1.00 97.44 123 VAL A N 1
ATOM 993 C CA . VAL A 1 123 ? -0.258 0.512 1.374 1.00 97.44 123 VAL A CA 1
ATOM 994 C C . VAL A 1 123 ? -0.596 1.967 1.080 1.00 97.44 123 VAL A C 1
ATOM 996 O O . VAL A 1 123 ? -0.276 2.485 0.013 1.00 97.44 123 VAL A O 1
ATOM 999 N N . GLU A 1 124 ? -1.220 2.619 2.055 1.00 96.50 124 GLU A N 1
ATOM 1000 C CA . GLU A 1 124 ? -1.403 4.070 2.110 1.00 96.50 124 GLU A CA 1
ATOM 1001 C C . GLU A 1 124 ? -0.327 4.691 2.996 1.00 96.50 124 GLU A C 1
ATOM 1003 O O . GLU A 1 124 ? -0.172 4.273 4.144 1.00 96.50 124 GLU A O 1
ATOM 1008 N N . THR A 1 125 ? 0.370 5.718 2.520 1.00 96.81 125 THR A N 1
ATOM 1009 C CA . THR A 1 125 ? 1.371 6.429 3.321 1.00 96.81 125 THR A CA 1
ATOM 1010 C C . THR A 1 125 ? 0.807 7.716 3.915 1.00 96.81 125 THR A C 1
ATOM 1012 O O . THR A 1 125 ? 0.021 8.448 3.300 1.00 96.81 125 THR A O 1
ATOM 1015 N N . LYS A 1 126 ? 1.178 8.006 5.163 1.00 96.31 126 LYS A N 1
ATOM 1016 C CA . LYS A 1 126 ? 0.825 9.254 5.848 1.00 96.31 126 LYS A CA 1
ATOM 1017 C C . LYS A 1 126 ? 2.037 9.777 6.598 1.00 96.31 126 LYS A C 1
ATOM 1019 O O . LYS A 1 126 ? 2.522 9.122 7.509 1.00 96.31 126 LYS A O 1
ATOM 1024 N N . GLY A 1 127 ? 2.479 10.979 6.230 1.00 96.12 127 GLY A N 1
ATOM 1025 C CA . GLY A 1 127 ? 3.649 11.644 6.809 1.00 96.12 127 GLY A CA 1
ATOM 1026 C C . GLY A 1 127 ? 3.421 12.204 8.217 1.00 96.12 127 GLY A C 1
ATOM 1027 O O . GLY A 1 127 ? 3.763 13.356 8.471 1.00 96.12 127 GLY A O 1
ATOM 1028 N N . VAL A 1 128 ? 2.781 11.430 9.092 1.00 96.19 128 VAL A N 1
ATOM 1029 C CA . VAL A 1 128 ? 2.557 11.735 10.511 1.00 96.19 128 VAL A CA 1
ATOM 1030 C C . VAL A 1 128 ? 3.156 10.618 11.357 1.00 96.19 128 VAL A C 1
ATOM 1032 O O . VAL A 1 128 ? 3.271 9.489 10.881 1.00 96.19 128 VAL A O 1
ATOM 1035 N N . ASP A 1 129 ? 3.494 10.903 12.611 1.00 95.25 129 ASP A N 1
ATOM 1036 C CA . ASP A 1 129 ? 4.135 9.913 13.486 1.00 95.25 129 ASP A CA 1
ATOM 1037 C C . ASP A 1 129 ? 3.074 9.046 14.178 1.00 95.25 129 ASP A C 1
ATOM 1039 O O . ASP A 1 129 ? 3.277 7.866 14.463 1.00 95.25 129 ASP A O 1
ATOM 1043 N N . LYS A 1 130 ? 1.886 9.618 14.428 1.00 94.38 130 LYS A N 1
ATOM 1044 C CA . LYS A 1 130 ? 0.790 8.948 15.143 1.00 94.38 130 LYS A CA 1
ATOM 1045 C C . LYS A 1 130 ? -0.545 9.112 14.438 1.00 94.38 130 LYS A C 1
ATOM 1047 O O . LYS A 1 130 ? -0.873 10.170 13.915 1.00 94.38 130 LYS A O 1
ATOM 1052 N N . LYS A 1 131 ? -1.410 8.098 14.559 1.00 92.12 131 LYS A N 1
ATOM 1053 C CA . LYS A 1 131 ? -2.786 8.143 14.023 1.00 92.12 131 LYS A CA 1
ATOM 1054 C C . LYS A 1 131 ? -3.601 9.336 14.540 1.00 92.12 131 LYS A C 1
ATOM 1056 O O . LYS A 1 131 ? -4.419 9.864 13.802 1.00 92.12 131 LYS A O 1
ATOM 1061 N N . SER A 1 132 ? -3.361 9.787 15.774 1.00 93.50 132 SER A N 1
ATOM 1062 C CA . SER A 1 132 ? -4.036 10.956 16.361 1.00 93.50 132 SER A CA 1
ATOM 1063 C C . SER A 1 132 ? -3.685 12.290 15.693 1.00 93.50 132 SER A C 1
ATOM 1065 O O . SER A 1 132 ? -4.337 13.291 15.971 1.00 93.50 132 SER A O 1
ATOM 1067 N N . GLU A 1 133 ? -2.638 12.324 14.869 1.00 95.38 133 GLU A N 1
ATOM 1068 C CA . GLU A 1 133 ? -2.184 13.514 14.140 1.00 95.38 133 GLU A CA 1
ATOM 1069 C C . GLU A 1 133 ? -2.774 13.588 12.725 1.00 95.38 133 GLU A C 1
ATOM 1071 O O . GLU A 1 133 ? -2.600 14.594 12.036 1.00 95.38 133 GLU A O 1
ATOM 1076 N N . LEU A 1 134 ? -3.497 12.547 12.292 1.00 94.69 134 LEU A N 1
ATOM 1077 C CA . LEU A 1 134 ? -4.213 12.557 11.023 1.00 94.69 134 LEU A CA 1
ATOM 1078 C C . LEU A 1 134 ? -5.250 13.676 11.017 1.00 94.69 134 LEU A C 1
ATOM 1080 O O . LEU A 1 134 ? -6.002 13.875 11.977 1.00 94.69 134 LEU A O 1
ATOM 1084 N N . ARG A 1 135 ? -5.345 14.390 9.893 1.00 93.50 135 ARG A N 1
ATOM 1085 C CA . ARG A 1 135 ? -6.439 15.342 9.710 1.00 93.50 135 ARG A CA 1
ATOM 1086 C C . ARG A 1 135 ? -7.760 14.561 9.666 1.00 93.50 135 ARG A C 1
ATOM 1088 O O . ARG A 1 135 ? -7.800 13.481 9.074 1.00 93.50 135 ARG A O 1
ATOM 1095 N N . PRO A 1 136 ? -8.877 15.112 10.178 1.00 89.88 136 PRO A N 1
ATOM 1096 C CA . PRO A 1 136 ? -10.167 14.411 10.171 1.00 89.88 136 PRO A CA 1
ATOM 1097 C C . PRO A 1 136 ? -10.615 13.934 8.779 1.00 89.88 136 PRO A C 1
ATOM 1099 O O . PRO A 1 136 ? -11.327 12.947 8.635 1.00 89.88 136 PRO A O 1
ATOM 1102 N N . GLU A 1 137 ? -10.217 14.644 7.724 1.00 87.31 137 GLU A N 1
ATOM 1103 C CA . GLU A 1 137 ? -10.457 14.244 6.334 1.00 87.31 137 GLU A CA 1
ATOM 1104 C C . GLU A 1 137 ? -9.638 13.018 5.895 1.00 87.31 137 GLU A C 1
ATOM 1106 O O . GLU A 1 137 ? -10.143 12.195 5.135 1.00 87.31 137 GLU A O 1
ATOM 1111 N N . GLU A 1 138 ? -8.398 12.882 6.369 1.00 90.38 138 GLU A N 1
ATOM 1112 C CA . GLU A 1 138 ? -7.521 11.748 6.072 1.00 90.38 138 GLU A CA 1
ATOM 1113 C C . GLU A 1 138 ? -8.030 10.503 6.785 1.00 90.38 138 GLU A C 1
ATOM 1115 O O . GLU A 1 138 ? -8.194 9.464 6.151 1.00 90.38 138 GLU A O 1
ATOM 1120 N N . GLU A 1 139 ? -8.376 10.633 8.067 1.00 91.00 139 GLU A N 1
ATOM 1121 C CA . GLU A 1 139 ? -8.958 9.550 8.859 1.00 91.00 139 GLU A CA 1
ATOM 1122 C C . GLU A 1 139 ? -10.233 8.994 8.202 1.00 91.00 139 GLU A C 1
ATOM 1124 O O . GLU A 1 139 ? -10.370 7.783 8.021 1.00 91.00 139 GLU A O 1
ATOM 1129 N N . ARG A 1 140 ? -11.131 9.873 7.737 1.00 86.56 140 ARG A N 1
ATOM 1130 C CA . ARG A 1 140 ? -12.363 9.473 7.031 1.00 86.56 140 ARG A CA 1
ATOM 1131 C C . ARG A 1 140 ? -12.085 8.735 5.721 1.00 86.56 140 ARG A C 1
ATOM 1133 O O . ARG A 1 140 ? -12.733 7.724 5.436 1.00 86.56 140 ARG A O 1
ATOM 1140 N N . LYS A 1 141 ? -11.131 9.225 4.921 1.00 87.94 141 LYS A N 1
ATOM 1141 C CA . LYS A 1 141 ? -10.727 8.574 3.665 1.00 87.94 141 LYS A CA 1
ATOM 1142 C C . LYS A 1 141 ? -10.149 7.187 3.930 1.00 87.94 141 LYS A C 1
ATOM 1144 O O . LYS A 1 141 ? -10.582 6.229 3.295 1.00 87.94 141 LYS A O 1
ATOM 1149 N N . ILE A 1 142 ? -9.255 7.077 4.911 1.00 91.06 142 ILE A N 1
ATOM 1150 C CA . ILE A 1 142 ? -8.625 5.816 5.315 1.00 91.06 142 ILE A CA 1
ATOM 1151 C C . ILE A 1 142 ? -9.672 4.822 5.835 1.00 91.06 142 ILE A C 1
ATOM 1153 O O . ILE A 1 142 ? -9.649 3.665 5.422 1.00 91.06 142 ILE A O 1
ATOM 1157 N N . SER A 1 143 ? -10.618 5.252 6.681 1.00 89.75 143 SER A N 1
ATOM 1158 C CA . SER A 1 143 ? -11.684 4.372 7.192 1.00 89.75 143 SER A CA 1
ATOM 1159 C C . SER A 1 143 ? -12.557 3.821 6.063 1.00 89.75 143 SER A C 1
ATOM 1161 O O . SER A 1 143 ? -12.839 2.623 5.991 1.00 89.75 143 SER A O 1
ATOM 1163 N N . THR A 1 144 ? -12.929 4.682 5.114 1.00 88.06 144 THR A N 1
ATOM 1164 C CA . THR A 1 144 ? -13.762 4.271 3.979 1.00 88.06 144 THR A CA 1
ATOM 1165 C C . THR A 1 144 ? -13.008 3.331 3.035 1.00 88.06 144 THR A C 1
ATOM 1167 O O . THR A 1 144 ? -13.549 2.305 2.621 1.00 88.06 144 THR A O 1
ATOM 1170 N N . ALA A 1 145 ? -11.736 3.625 2.746 1.00 88.44 145 ALA A N 1
ATOM 1171 C CA . ALA A 1 145 ? -10.863 2.744 1.975 1.00 88.44 145 ALA A CA 1
ATOM 1172 C C . ALA A 1 145 ? -10.692 1.375 2.646 1.00 88.44 145 ALA A C 1
ATOM 1174 O O . ALA A 1 145 ? -10.777 0.342 1.985 1.00 88.44 145 ALA A O 1
ATOM 1175 N N . LYS A 1 146 ? -10.539 1.344 3.973 1.00 91.12 146 LYS A N 1
ATOM 1176 C CA . LYS A 1 146 ? -10.465 0.093 4.728 1.00 91.12 146 LYS A CA 1
ATOM 1177 C C . LYS A 1 146 ? -11.719 -0.759 4.519 1.00 91.12 146 LYS A C 1
ATOM 1179 O O . LYS A 1 146 ? -11.600 -1.929 4.167 1.00 91.12 146 LYS A O 1
ATOM 1184 N N . LYS A 1 147 ? -12.916 -0.170 4.622 1.00 89.44 147 LYS A N 1
ATOM 1185 C CA . LYS A 1 147 ? -14.180 -0.873 4.326 1.00 89.44 147 LYS A CA 1
ATOM 1186 C C . LYS A 1 147 ? -14.258 -1.374 2.881 1.00 89.44 147 LYS A C 1
ATOM 1188 O O . LYS A 1 147 ? -14.788 -2.460 2.646 1.00 89.44 147 LYS A O 1
ATOM 1193 N N . PHE A 1 148 ? -13.726 -0.617 1.918 1.00 88.44 148 PHE A N 1
ATOM 1194 C CA . PHE A 1 148 ? -13.627 -1.052 0.522 1.00 88.44 148 PHE A CA 1
ATOM 1195 C C . PHE A 1 148 ? -12.803 -2.333 0.379 1.00 88.44 148 PHE A C 1
ATOM 1197 O O . PHE A 1 148 ? -13.290 -3.324 -0.169 1.00 88.44 148 PHE A O 1
ATOM 1204 N N . PHE A 1 149 ? -11.586 -2.348 0.918 1.00 90.62 149 PHE A N 1
ATOM 1205 C CA . PHE A 1 149 ? -10.708 -3.512 0.822 1.00 90.62 149 PHE A CA 1
ATOM 1206 C C . PHE A 1 149 ? -11.205 -4.699 1.657 1.00 90.62 149 PHE A C 1
ATOM 1208 O O . PHE A 1 149 ? -11.120 -5.836 1.198 1.00 90.62 149 PHE A O 1
ATOM 1215 N N . GLU A 1 150 ? -11.837 -4.463 2.810 1.00 91.19 150 GLU A N 1
ATOM 1216 C CA . GLU A 1 150 ? -12.523 -5.516 3.572 1.00 91.19 150 GLU A CA 1
ATOM 1217 C C . GLU A 1 150 ? -13.677 -6.149 2.781 1.00 91.19 150 GLU A C 1
ATOM 1219 O O . GLU A 1 150 ? -13.889 -7.362 2.850 1.00 91.19 150 GLU A O 1
ATOM 1224 N N . ALA A 1 151 ? -14.432 -5.356 2.014 1.00 89.50 151 ALA A N 1
ATOM 1225 C CA . ALA A 1 151 ? -15.480 -5.877 1.142 1.00 89.50 151 ALA A CA 1
ATOM 1226 C C . ALA A 1 151 ? -14.899 -6.738 0.006 1.00 89.50 151 ALA A C 1
ATOM 1228 O O . ALA A 1 151 ? -15.458 -7.794 -0.293 1.00 89.50 151 ALA A O 1
ATOM 1229 N N . LEU A 1 152 ? -13.758 -6.342 -0.575 1.00 88.19 152 LEU A N 1
ATOM 1230 C CA . LEU A 1 152 ? -13.039 -7.158 -1.561 1.00 88.19 152 LEU A CA 1
ATOM 1231 C C . LEU A 1 152 ? -12.517 -8.465 -0.952 1.00 88.19 152 LEU A C 1
ATOM 1233 O O . LEU A 1 152 ? -12.694 -9.528 -1.551 1.00 88.19 152 LEU A O 1
ATOM 1237 N N . LYS A 1 153 ? -11.956 -8.414 0.263 1.00 90.69 153 LYS A N 1
ATOM 1238 C CA . LYS A 1 153 ? -11.507 -9.609 0.990 1.00 90.69 153 LYS A CA 1
ATOM 1239 C C . LYS A 1 153 ? -12.664 -10.584 1.230 1.00 90.69 153 LYS A C 1
ATOM 1241 O O . LYS A 1 153 ? -12.548 -11.771 0.938 1.00 90.69 153 LYS A O 1
ATOM 1246 N N . LYS A 1 154 ? -13.833 -10.082 1.648 1.00 90.19 154 LYS A N 1
ATOM 1247 C CA . LYS A 1 154 ? -15.063 -10.887 1.815 1.00 90.19 154 LYS A CA 1
ATOM 1248 C C . LYS A 1 154 ? -15.580 -11.505 0.511 1.00 90.19 154 LYS A C 1
ATOM 1250 O O . LYS A 1 154 ? -16.286 -12.506 0.561 1.00 90.19 154 LYS A O 1
ATOM 1255 N N . GLN A 1 155 ? -15.233 -10.935 -0.643 1.00 88.31 155 GLN A N 1
ATOM 1256 C CA . GLN A 1 155 ? -15.548 -11.486 -1.967 1.00 88.31 155 GLN A CA 1
ATOM 1257 C C . GLN A 1 155 ? -14.530 -12.540 -2.439 1.00 88.31 155 GLN A C 1
ATOM 1259 O O . GLN A 1 155 ? -14.635 -13.023 -3.564 1.00 88.31 155 GLN A O 1
ATOM 1264 N N . GLY A 1 156 ? -13.574 -12.928 -1.586 1.00 86.94 156 GLY A N 1
ATOM 1265 C CA . GLY A 1 156 ? -12.601 -13.987 -1.857 1.00 86.94 156 GLY A CA 1
ATOM 1266 C C . GLY A 1 156 ? -11.294 -13.502 -2.484 1.00 86.94 156 GLY A C 1
ATOM 1267 O O . GLY A 1 156 ? -10.482 -14.325 -2.899 1.00 86.94 156 GLY A O 1
ATOM 1268 N N . VAL A 1 157 ? -11.064 -12.187 -2.560 1.00 89.00 157 VAL A N 1
ATOM 1269 C CA . VAL A 1 157 ? -9.775 -11.643 -3.004 1.00 89.00 157 VAL A CA 1
ATOM 1270 C C . VAL A 1 157 ? -8.780 -11.717 -1.847 1.00 89.00 157 VAL A C 1
ATOM 1272 O O . VAL A 1 157 ? -9.060 -11.203 -0.768 1.00 89.00 157 VAL A O 1
ATOM 1275 N N . ASN A 1 158 ? -7.599 -12.302 -2.062 1.00 91.81 158 ASN A N 1
ATOM 1276 C CA . ASN A 1 158 ? -6.540 -12.306 -1.047 1.00 91.81 158 ASN A CA 1
ATOM 1277 C C . ASN A 1 158 ? -5.790 -10.963 -1.032 1.00 91.81 158 ASN A C 1
ATOM 1279 O O . ASN A 1 158 ? -4.682 -10.843 -1.562 1.00 91.81 158 ASN A O 1
ATOM 1283 N N . ILE A 1 159 ? -6.456 -9.942 -0.496 1.00 93.75 159 ILE A N 1
ATOM 1284 C CA . ILE A 1 159 ? -5.996 -8.556 -0.444 1.00 93.75 159 ILE A CA 1
ATOM 1285 C C . ILE A 1 159 ? -6.007 -8.048 0.995 1.00 93.75 159 ILE A C 1
ATOM 1287 O O . ILE A 1 159 ? -6.935 -8.333 1.749 1.00 93.75 159 ILE A O 1
ATOM 1291 N N . GLU A 1 160 ? -4.993 -7.269 1.352 1.00 95.88 160 GLU A N 1
ATOM 1292 C CA . GLU A 1 160 ? -4.910 -6.564 2.629 1.00 95.88 160 GLU A CA 1
ATOM 1293 C C . GLU A 1 160 ? -4.646 -5.082 2.383 1.00 95.88 160 GLU A C 1
ATOM 1295 O O . GLU A 1 160 ? -3.988 -4.712 1.412 1.00 95.88 160 GLU A O 1
ATOM 1300 N N . TYR A 1 161 ? -5.160 -4.233 3.269 1.00 95.75 161 TYR A N 1
ATOM 1301 C CA . TYR A 1 161 ? -4.960 -2.788 3.219 1.00 95.75 161 TYR A CA 1
ATOM 1302 C C . TYR A 1 161 ? -4.358 -2.306 4.531 1.00 95.75 161 TYR A C 1
ATOM 1304 O O . TYR A 1 161 ? -4.927 -2.539 5.599 1.00 95.75 161 TYR A O 1
ATOM 1312 N N . GLN A 1 162 ? -3.218 -1.627 4.442 1.00 97.38 162 GLN A N 1
ATOM 1313 C CA . GLN A 1 162 ? -2.492 -1.094 5.587 1.00 97.38 162 GLN A CA 1
ATOM 1314 C C . GLN A 1 162 ? -2.181 0.387 5.391 1.00 97.38 162 GLN A C 1
ATOM 1316 O O . GLN A 1 162 ? -2.000 0.869 4.273 1.00 97.38 162 GLN A O 1
ATOM 1321 N N . THR A 1 163 ? -2.101 1.116 6.500 1.00 97.12 163 THR A N 1
ATOM 1322 C CA . THR A 1 163 ? -1.597 2.492 6.519 1.00 97.12 163 THR A CA 1
ATOM 1323 C C . THR A 1 163 ? -0.217 2.486 7.158 1.00 97.12 163 THR A C 1
ATOM 1325 O O . THR A 1 163 ? -0.088 1.979 8.269 1.00 97.12 163 THR A O 1
ATOM 1328 N N . LYS A 1 164 ? 0.782 3.046 6.471 1.00 97.81 164 LYS A N 1
ATOM 1329 C CA . LYS A 1 164 ? 2.144 3.248 6.975 1.00 97.81 164 LYS A CA 1
ATOM 1330 C C . LYS A 1 164 ? 2.318 4.702 7.412 1.00 97.81 164 LYS A C 1
ATOM 1332 O O . LYS A 1 164 ? 2.124 5.621 6.611 1.00 97.81 164 LYS A O 1
ATOM 1337 N N . LEU A 1 165 ? 2.673 4.892 8.675 1.00 97.62 165 LEU A N 1
ATOM 1338 C CA . LEU A 1 165 ? 3.080 6.166 9.265 1.00 97.62 165 LEU A CA 1
ATOM 1339 C C . LEU A 1 165 ? 4.607 6.342 9.201 1.00 97.62 165 LEU A C 1
ATOM 1341 O O . LEU A 1 165 ? 5.319 5.417 8.809 1.00 97.62 165 LEU A O 1
ATOM 1345 N N . ASN A 1 166 ? 5.124 7.511 9.595 1.00 96.19 166 ASN A N 1
ATOM 1346 C CA . ASN A 1 166 ? 6.573 7.772 9.597 1.00 96.19 166 ASN A CA 1
ATOM 1347 C C . ASN A 1 166 ? 7.347 6.750 10.445 1.00 96.19 166 ASN A C 1
ATOM 1349 O O . ASN A 1 166 ? 8.380 6.241 10.016 1.00 96.19 166 ASN A O 1
ATOM 1353 N N . ASP A 1 167 ? 6.816 6.423 11.625 1.00 93.81 167 ASP A N 1
ATOM 1354 C CA . ASP A 1 167 ? 7.459 5.517 12.584 1.00 93.81 167 ASP A CA 1
ATOM 1355 C C . ASP A 1 167 ? 7.274 4.026 12.233 1.00 93.81 167 ASP A C 1
ATOM 1357 O O . ASP A 1 167 ? 7.914 3.156 12.833 1.00 93.81 167 ASP A O 1
ATOM 1361 N N . ASP A 1 168 ? 6.421 3.706 11.254 1.00 97.19 168 ASP A N 1
ATOM 1362 C CA . ASP A 1 168 ? 6.183 2.330 10.826 1.00 97.19 168 ASP A CA 1
ATOM 1363 C C . ASP A 1 168 ? 7.271 1.855 9.860 1.00 97.19 168 ASP A C 1
ATOM 1365 O O . ASP A 1 168 ? 7.688 2.569 8.948 1.00 97.19 168 ASP A O 1
ATOM 1369 N N . GLN A 1 169 ? 7.667 0.592 9.997 1.00 97.44 169 GLN A N 1
ATOM 1370 C CA . GLN A 1 169 ? 8.542 -0.087 9.041 1.00 97.44 169 GLN A CA 1
ATOM 1371 C C . GLN A 1 169 ? 7.701 -0.924 8.075 1.00 97.44 169 GLN A C 1
ATOM 1373 O O . GLN A 1 169 ? 6.879 -1.735 8.513 1.00 97.44 169 GLN A O 1
ATOM 1378 N N . LEU A 1 170 ? 7.941 -0.805 6.766 1.00 98.19 170 LEU A N 1
ATOM 1379 C CA . LEU A 1 170 ? 7.206 -1.572 5.752 1.00 98.19 170 LEU A CA 1
ATOM 1380 C C . LEU A 1 170 ? 7.335 -3.088 5.977 1.00 98.19 170 LEU A C 1
ATOM 1382 O O . LEU A 1 170 ? 6.359 -3.828 5.865 1.00 98.19 170 LEU A O 1
ATOM 1386 N N . SER A 1 171 ? 8.523 -3.555 6.365 1.00 97.31 171 SER A N 1
ATOM 1387 C CA . SER A 1 171 ? 8.778 -4.968 6.675 1.00 97.31 171 SER A CA 1
ATOM 1388 C C . SER A 1 171 ? 7.925 -5.492 7.838 1.00 97.31 171 SER A C 1
ATOM 1390 O O . SER A 1 171 ? 7.493 -6.647 7.817 1.00 97.31 171 SER A O 1
ATOM 1392 N N . ALA A 1 172 ? 7.628 -4.655 8.838 1.00 97.25 172 ALA A N 1
ATOM 1393 C CA . ALA A 1 172 ? 6.754 -5.024 9.947 1.00 97.25 172 ALA A CA 1
ATOM 1394 C C . ALA A 1 172 ? 5.309 -5.225 9.468 1.00 97.25 172 ALA A C 1
ATOM 1396 O O . ALA A 1 172 ? 4.714 -6.257 9.779 1.00 97.25 172 ALA A O 1
ATOM 1397 N N . LEU A 1 173 ? 4.794 -4.311 8.636 1.00 97.25 173 LEU A N 1
ATOM 1398 C CA . LEU A 1 173 ? 3.459 -4.419 8.030 1.00 97.25 173 LEU A CA 1
ATOM 1399 C C . LEU A 1 173 ? 3.328 -5.682 7.165 1.00 97.25 173 LEU A C 1
ATOM 1401 O O . LEU A 1 173 ? 2.335 -6.405 7.247 1.00 97.25 173 LEU A O 1
ATOM 1405 N N . ILE A 1 174 ? 4.356 -5.991 6.369 1.00 97.44 174 ILE A N 1
ATOM 1406 C CA . ILE A 1 174 ? 4.399 -7.207 5.545 1.00 97.44 174 ILE A CA 1
ATOM 1407 C C . ILE A 1 174 ? 4.353 -8.461 6.425 1.00 97.44 174 ILE A C 1
ATOM 1409 O O . ILE A 1 174 ? 3.602 -9.396 6.142 1.00 97.44 174 ILE A O 1
ATOM 1413 N N . ASN A 1 175 ? 5.136 -8.491 7.507 1.00 95.75 175 ASN A N 1
ATOM 1414 C CA . ASN A 1 175 ? 5.150 -9.625 8.427 1.00 95.75 175 ASN A CA 1
ATOM 1415 C C . ASN A 1 175 ? 3.811 -9.795 9.156 1.00 95.75 175 ASN A C 1
ATOM 1417 O O . ASN A 1 175 ? 3.385 -10.930 9.358 1.00 95.75 175 ASN A O 1
ATOM 1421 N N . GLU A 1 176 ? 3.142 -8.707 9.539 1.00 94.56 176 GLU A N 1
ATOM 1422 C CA . GLU A 1 176 ? 1.804 -8.758 10.136 1.00 94.56 176 GLU A CA 1
ATOM 1423 C C . GLU A 1 176 ? 0.811 -9.424 9.176 1.00 94.56 176 GLU A C 1
ATOM 1425 O O . G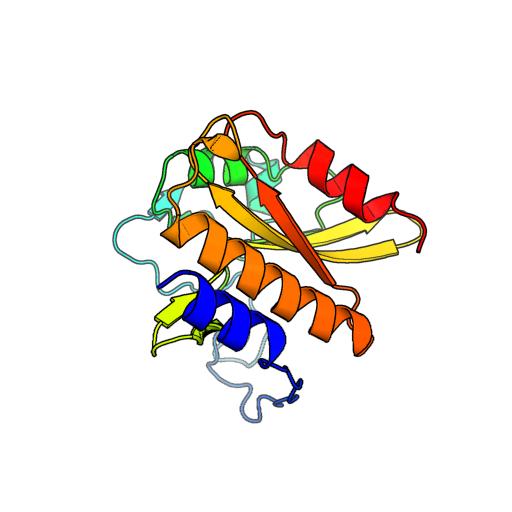LU A 1 176 ? 0.168 -10.413 9.525 1.00 94.56 176 GLU A O 1
ATOM 1430 N N . VAL A 1 177 ? 0.769 -8.955 7.929 1.00 94.56 177 VAL A N 1
ATOM 1431 C CA . VAL A 1 177 ? -0.130 -9.458 6.881 1.00 94.56 177 VAL A CA 1
ATOM 1432 C C . VAL A 1 177 ? 0.112 -10.935 6.556 1.00 94.56 177 VAL A C 1
ATOM 1434 O O . VAL A 1 177 ? -0.836 -11.716 6.398 1.00 94.56 177 VAL A O 1
ATOM 1437 N N . LEU A 1 178 ? 1.376 -11.343 6.462 1.00 94.44 178 LEU A N 1
ATOM 1438 C CA . LEU A 1 178 ? 1.737 -12.710 6.091 1.00 94.44 178 LEU A CA 1
ATOM 1439 C C . LEU A 1 178 ? 1.582 -13.716 7.240 1.00 94.44 178 LEU A C 1
ATOM 1441 O O . LEU A 1 178 ? 1.346 -14.893 6.971 1.00 94.44 178 LEU A O 1
ATOM 1445 N N . ASN A 1 179 ? 1.673 -13.270 8.497 1.00 90.19 179 ASN A N 1
ATOM 1446 C CA . ASN A 1 179 ? 1.553 -14.139 9.674 1.00 90.19 179 ASN A CA 1
ATOM 1447 C C . ASN A 1 179 ? 0.168 -14.100 10.338 1.00 90.19 179 ASN A C 1
ATOM 1449 O O . ASN A 1 179 ? -0.096 -14.907 11.234 1.00 90.19 179 ASN A O 1
ATOM 1453 N N . HIS A 1 180 ? -0.721 -13.195 9.920 1.00 81.12 180 HIS A N 1
ATOM 1454 C CA . HIS A 1 180 ? -2.101 -13.176 10.390 1.00 81.12 180 HIS A CA 1
ATOM 1455 C C . HIS A 1 180 ? -2.813 -14.475 9.985 1.00 81.12 180 HIS A C 1
ATOM 1457 O O . HIS A 1 180 ? -2.946 -14.777 8.792 1.00 81.12 180 HIS A O 1
ATOM 1463 N N . LYS A 1 181 ? -3.266 -15.235 10.989 1.00 65.00 181 LYS A N 1
ATOM 1464 C CA . LYS A 1 181 ? -4.136 -16.403 10.811 1.00 65.00 181 LYS A CA 1
ATOM 1465 C C . LYS A 1 181 ? -5.576 -15.905 10.710 1.00 65.00 181 LYS A C 1
ATOM 1467 O O . LYS A 1 181 ? -6.009 -15.176 11.598 1.00 65.00 181 LYS A O 1
ATOM 1472 N N . ASP A 1 182 ? -6.250 -16.230 9.609 1.00 59.78 182 ASP A N 1
ATOM 1473 C CA . ASP A 1 182 ? -7.680 -15.941 9.427 1.00 59.78 182 ASP A CA 1
ATOM 1474 C C . ASP A 1 182 ? -8.557 -16.686 10.451 1.00 59.78 182 ASP A C 1
ATOM 1476 O O . ASP A 1 182 ? -8.151 -17.785 10.907 1.00 59.78 182 ASP A O 1
#

Organism: NCBI:txid992039

Secondary structure (DSSP, 8-state):
-HHHHHHHHHH-------------SSSSSB-TTSPBPSSB-----S-EEE---HHHHTTBSBSSEEE-SSHHHHHHHHHTT-TTEEEEEEPP---EEEETTEEE--SEEEEEEETTEEEEEEEEE-S-SSGGGS-HHHHHHHHHHHHHHHHHHHTT--EEEEEE-TT--HHHHHHHHHH---

pLDDT: mean 85.51, std 11.84, range [48.75, 98.19]